Protein AF-B4VMC5-F1 (afdb_monomer)

Sequence (296 aa):
MNKNMKTSIISGLTLTLALGCSSSPLSANESFSQQANTLDTNRETIASEVSHTKQTSPPDFNDYPATESFSGAPAPVDLSSDPDARRFRTVLREGAQTGPNFAGKYTVVTWGCGTSCQSVAIVDAETGSVYMPGIVAEAGVKHKLGSRLLVVNPPENTPGNRPDWMETSYYVWDGTELREVSTSSSSSSRKEEVDDWTDTFFYAVHPDMKGRSIDPSQELYVREWNALRGVVKNWVGWIESNCGPASSDQDQASVNNVSVREKLADAVFYARHPELNGREIRSGETAIPPKVAESV

Solvent-accessible surface area (backbone atoms only — not comparable to full-atom values): 18522 Å² total; per-residue (Å²): 134,89,84,86,91,84,89,79,91,74,91,73,84,76,83,76,83,80,65,62,100,60,98,65,83,84,77,90,74,93,84,86,90,87,87,78,97,75,79,92,80,70,72,86,80,74,74,84,81,75,85,79,72,80,70,92,59,81,89,56,55,81,83,31,56,35,91,51,73,62,87,82,81,49,37,71,65,37,49,80,64,25,94,66,39,60,83,46,45,65,62,52,44,60,41,40,70,73,39,56,45,21,37,25,27,22,18,73,33,73,46,76,73,60,91,72,32,28,36,48,35,41,28,36,28,82,71,9,41,40,42,70,81,78,49,74,20,66,49,38,74,49,68,36,32,66,11,23,37,40,31,33,23,44,64,83,67,36,71,98,69,61,57,96,84,69,58,33,40,33,26,40,52,78,88,82,55,74,43,78,78,46,55,46,55,62,53,58,55,46,45,49,50,32,50,49,53,27,48,54,56,44,30,72,76,36,65,92,46,60,98,55,83,85,56,87,85,42,56,68,60,56,42,28,44,52,36,33,32,57,51,38,47,55,48,54,55,48,46,64,72,74,49,72,83,85,59,99,82,74,88,86,86,53,99,75,47,63,69,59,58,49,51,44,50,50,26,40,50,33,49,77,36,61,96,54,60,93,57,87,85,56,101,82,73,69,93,56,80,77,68,90,66,91,74,133

Organism: NCBI:txid118168

Secondary structure (DSSP, 8-state):
--------------------S------------------TTSSSSSSSS------SSPPPGGGSB-S----SSPPPPBTTSSTTGGGGHHHHHHHHTT---BTTTEEEEEEEEETTEEEEEEEETTT-BEE----EESS-EE--TTB-EEEES-GGGSTTT--TT---EEEEE-SS-EEEEEE-THHHHHHHHHHHHHHHHHHHH-GGGTT-PPPTT-HHHHHHHHHHHHHHHHHHHHHHHHS-S--TT-----TT-HHHHHHHHHHHHHHH-GGGTTSPPPTT---S-S-S----

Mean predicted aligned error: 18.38 Å

Radius of gyration: 28.06 Å; Cα contacts (8 Å, |Δi|>4): 351; chains: 1; bounding box: 63×38×111 Å

pLDDT: mean 70.91, std 25.0, range [23.5, 98.81]

Foldseek 3Di:
DDDDDDDDDDDDDPPPPPDWPDLDDDDDDDDDDDDDPDDPPPPPPPPPPDPPPVPLDPDDQVVFFQPDADDDFFDAADQPLDPCSVVVVVQLRVQLRVFAFASRFKTWTWDDPDPQKIFIWIAGRHHNHIDGQVDIANLAWDHGNGGQKIKGNPVVSQPPNDDLPDKIWIWGDPPHDTDTPDIVCVSVSVVVSLLVVLLVLLCVQVVVCVPHDDDPVNQLSVQLSVLLSVLSSVVSVVCSVPPDDDDPPDDDPDPPPPVSVVSSQVSNLCSVVVVCPPDDDDPPSPPGPPDVDDDD

Structure (mmCIF, N/CA/C/O backbone):
data_AF-B4VMC5-F1
#
_entry.id   AF-B4VMC5-F1
#
loop_
_atom_site.group_PDB
_atom_site.id
_atom_site.type_symbol
_atom_site.label_atom_id
_atom_site.label_alt_id
_atom_site.label_comp_id
_atom_site.label_asym_id
_atom_site.label_entity_id
_atom_site.label_seq_id
_atom_site.pdbx_PDB_ins_code
_atom_site.Cartn_x
_atom_site.Cartn_y
_atom_site.Cartn_z
_atom_site.occupancy
_atom_site.B_iso_or_equiv
_atom_site.auth_seq_id
_atom_site.auth_comp_id
_atom_site.auth_asym_id
_atom_site.auth_atom_id
_atom_site.pdbx_PDB_model_num
ATOM 1 N N . MET A 1 1 ? -8.580 -16.851 -84.265 1.00 33.84 1 MET A N 1
ATOM 2 C CA . MET A 1 1 ? -8.042 -18.138 -83.774 1.00 33.84 1 MET A CA 1
ATOM 3 C C . MET A 1 1 ? -8.056 -18.133 -82.249 1.00 33.84 1 MET A C 1
ATOM 5 O O . MET A 1 1 ? -7.475 -17.237 -81.660 1.00 33.84 1 MET A O 1
ATOM 9 N N . ASN A 1 2 ? -8.776 -19.094 -81.661 1.00 25.03 2 ASN A N 1
ATOM 10 C CA . ASN A 1 2 ? -8.786 -19.508 -80.241 1.00 25.03 2 ASN A CA 1
ATOM 11 C C . ASN A 1 2 ? -7.353 -19.837 -79.725 1.00 25.03 2 ASN A C 1
ATOM 13 O O . ASN A 1 2 ? -6.519 -20.195 -80.552 1.00 25.03 2 ASN A O 1
ATOM 17 N N . LYS A 1 3 ? -6.987 -19.803 -78.425 1.00 31.20 3 LYS A N 1
ATOM 18 C CA . LYS A 1 3 ? -7.607 -20.438 -77.233 1.00 31.20 3 LYS A CA 1
ATOM 19 C C . LYS A 1 3 ? -7.140 -19.816 -75.883 1.00 31.20 3 LYS A C 1
ATOM 21 O O . LYS A 1 3 ? -5.948 -19.615 -75.707 1.00 31.20 3 LYS A O 1
ATOM 26 N N . ASN A 1 4 ? -8.095 -19.693 -74.943 1.00 26.06 4 ASN A N 1
ATOM 27 C CA . ASN A 1 4 ? -8.107 -20.057 -73.496 1.00 26.06 4 ASN A CA 1
ATOM 28 C C . ASN A 1 4 ? -7.058 -19.459 -72.514 1.00 26.06 4 ASN A C 1
ATOM 30 O O . ASN A 1 4 ? -5.876 -19.726 -72.657 1.00 26.06 4 ASN A O 1
ATOM 34 N N . MET A 1 5 ? -7.408 -18.631 -71.510 1.00 25.34 5 MET A N 1
ATOM 35 C CA . MET A 1 5 ? -8.197 -18.862 -70.265 1.00 25.34 5 MET A CA 1
ATOM 36 C C . MET A 1 5 ? -7.376 -19.473 -69.103 1.00 25.34 5 MET A C 1
ATOM 38 O O . MET A 1 5 ? -7.039 -20.651 -69.177 1.00 25.34 5 MET A O 1
ATOM 42 N N . LYS A 1 6 ? -7.151 -18.713 -68.009 1.00 25.41 6 LYS A N 1
ATOM 43 C CA . LYS A 1 6 ? -7.583 -19.040 -66.623 1.00 25.41 6 LYS A CA 1
ATOM 44 C C . LYS A 1 6 ? -7.112 -18.020 -65.563 1.00 25.41 6 LYS A C 1
ATOM 46 O O . LYS A 1 6 ? -5.938 -17.702 -65.443 1.00 25.41 6 LYS A O 1
ATOM 51 N N . THR A 1 7 ? -8.102 -17.587 -64.791 1.00 29.50 7 THR A N 1
ATOM 52 C CA . THR A 1 7 ? -8.138 -17.074 -63.416 1.00 29.50 7 THR A CA 1
ATOM 53 C C . THR A 1 7 ? -7.049 -17.615 -62.481 1.00 29.50 7 THR A C 1
ATOM 55 O O . THR A 1 7 ? -6.830 -18.822 -62.455 1.00 29.50 7 THR A O 1
ATOM 58 N N . SER A 1 8 ? -6.490 -16.747 -61.630 1.00 24.38 8 SER A N 1
ATOM 59 C CA . SER A 1 8 ? -6.362 -17.018 -60.190 1.00 24.38 8 SER A CA 1
ATOM 60 C C . SER A 1 8 ? -6.066 -15.729 -59.425 1.00 24.38 8 SER A C 1
ATOM 62 O O . SER A 1 8 ? -4.988 -15.153 -59.526 1.00 24.38 8 SER A O 1
ATOM 64 N N . ILE A 1 9 ? -7.061 -15.297 -58.654 1.00 33.66 9 ILE A N 1
ATOM 65 C CA . ILE A 1 9 ? -6.885 -14.441 -57.487 1.00 33.66 9 ILE A CA 1
ATOM 66 C C . ILE A 1 9 ? -6.086 -15.273 -56.482 1.00 33.66 9 ILE A C 1
ATOM 68 O O . ILE A 1 9 ? -6.546 -16.341 -56.083 1.00 33.66 9 ILE A O 1
ATOM 72 N N . ILE A 1 10 ? -4.916 -14.797 -56.067 1.00 27.11 10 ILE A N 1
ATOM 73 C CA . ILE A 1 10 ? -4.348 -15.190 -54.779 1.00 27.11 10 ILE A CA 1
ATOM 74 C C . ILE A 1 10 ? -4.203 -13.905 -53.984 1.00 27.11 10 ILE A C 1
ATOM 76 O O . ILE A 1 10 ? -3.354 -13.061 -54.259 1.00 27.11 10 ILE A O 1
ATOM 80 N N . SER A 1 11 ? -5.137 -13.774 -53.048 1.00 39.66 11 SER A N 1
ATOM 81 C CA . SER A 1 11 ? -5.122 -12.841 -51.936 1.00 39.66 11 SER A CA 1
ATOM 82 C C . SER A 1 11 ? -3.757 -12.912 -51.249 1.00 39.66 11 SER A C 1
ATOM 84 O O . SER A 1 11 ? -3.375 -13.965 -50.741 1.00 39.66 11 SER A O 1
ATOM 86 N N . GLY A 1 12 ? -3.000 -11.819 -51.292 1.00 26.97 12 GLY A N 1
ATOM 87 C CA . GLY A 1 12 ? -1.741 -11.660 -50.576 1.00 26.97 12 GLY A CA 1
ATOM 88 C C . GLY A 1 12 ? -1.929 -10.557 -49.553 1.00 26.97 12 GLY A C 1
ATOM 89 O O . GLY A 1 12 ? -1.970 -9.390 -49.921 1.00 26.97 12 GLY A O 1
ATOM 90 N N . LEU A 1 13 ? -2.123 -10.967 -48.302 1.00 26.02 13 LEU A N 1
ATOM 91 C CA . LEU A 1 13 ? -2.390 -10.161 -47.115 1.00 26.02 13 LEU A CA 1
ATOM 92 C C . LEU A 1 13 ? -1.567 -8.853 -47.091 1.00 26.02 13 LEU A C 1
ATOM 94 O O . LEU A 1 13 ? -0.391 -8.851 -46.732 1.00 26.02 13 LEU A O 1
ATOM 98 N N . THR A 1 14 ? -2.184 -7.721 -47.428 1.00 23.83 14 THR A N 1
ATOM 99 C CA . THR A 1 14 ? -1.710 -6.424 -46.940 1.00 23.83 14 THR A CA 1
ATOM 100 C C . THR A 1 14 ? -1.972 -6.417 -45.442 1.00 23.83 14 THR A C 1
ATOM 102 O O . THR A 1 14 ? -3.128 -6.367 -45.019 1.00 23.83 14 THR A O 1
ATOM 105 N N . LEU A 1 15 ? -0.920 -6.530 -44.630 1.00 25.55 15 LEU A N 1
ATOM 106 C CA . LEU A 1 15 ? -1.043 -6.384 -43.185 1.00 25.55 15 LEU A CA 1
ATOM 107 C C . LEU A 1 15 ? -1.219 -4.896 -42.863 1.00 25.55 15 LEU A C 1
ATOM 109 O O . LEU A 1 15 ? -0.288 -4.197 -42.469 1.00 25.55 15 LEU A O 1
ATOM 113 N N . THR A 1 16 ? -2.432 -4.401 -43.083 1.00 25.42 16 THR A N 1
ATOM 114 C CA . THR A 1 16 ? -2.864 -3.082 -42.640 1.00 25.42 16 THR A CA 1
ATOM 115 C C . THR A 1 16 ? -3.067 -3.166 -41.129 1.00 25.42 16 THR A C 1
ATOM 117 O O . THR A 1 16 ? -4.142 -3.526 -40.656 1.00 25.42 16 THR A O 1
ATO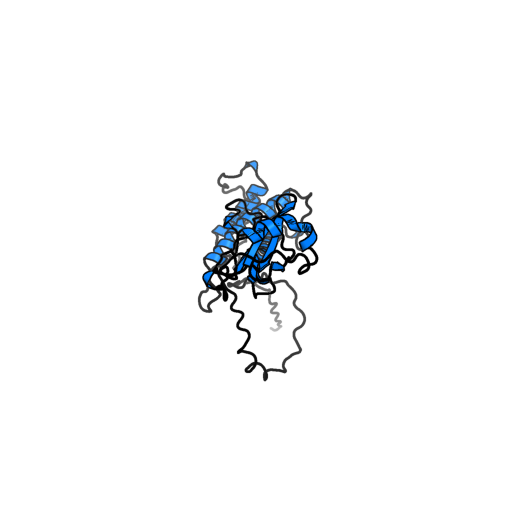M 120 N N . LEU A 1 17 ? -2.018 -2.889 -40.353 1.00 29.12 17 LEU A N 1
ATOM 121 C CA . LEU A 1 17 ? -2.120 -2.742 -38.900 1.00 29.12 17 LEU A CA 1
ATOM 122 C C . LEU A 1 17 ? -2.835 -1.419 -38.585 1.00 29.12 17 LEU A C 1
ATOM 124 O O . LEU A 1 17 ? -2.217 -0.395 -38.301 1.00 29.12 17 LEU A O 1
ATOM 128 N N . ALA A 1 18 ? -4.164 -1.438 -38.668 1.00 29.12 18 ALA A N 1
ATOM 129 C CA . ALA A 1 18 ? -5.012 -0.443 -38.033 1.00 29.12 18 ALA A CA 1
ATOM 130 C C . ALA A 1 18 ? -5.200 -0.856 -36.568 1.00 29.12 18 ALA A C 1
ATOM 132 O O . ALA A 1 18 ? -6.169 -1.523 -36.218 1.00 29.12 18 ALA A O 1
ATOM 133 N N . LEU A 1 19 ? -4.240 -0.500 -35.715 1.00 34.81 19 LEU A N 1
ATOM 134 C CA . LEU A 1 19 ? -4.451 -0.534 -34.270 1.00 34.81 19 LEU A CA 1
ATOM 135 C C . LEU A 1 19 ? -5.019 0.822 -33.858 1.00 34.81 19 LEU A C 1
ATOM 137 O O . LEU A 1 19 ? -4.298 1.819 -33.784 1.00 34.81 19 LEU A O 1
ATOM 141 N N . GLY A 1 20 ? -6.337 0.851 -33.656 1.00 35.16 20 GLY A N 1
ATOM 142 C CA . GLY A 1 20 ? -6.970 1.835 -32.781 1.00 35.16 20 GLY A CA 1
ATOM 143 C C . GLY A 1 20 ? -6.593 1.558 -31.323 1.00 35.16 20 GLY A C 1
ATOM 144 O O . GLY A 1 20 ? -5.878 0.597 -31.044 1.00 35.16 20 GLY A O 1
ATOM 145 N N . CYS A 1 21 ? -7.061 2.397 -30.397 1.00 31.80 21 CYS A N 1
ATOM 146 C CA . CYS A 1 21 ? -6.791 2.317 -28.955 1.00 31.80 21 CYS A CA 1
ATOM 147 C C . CYS A 1 21 ? -7.389 1.056 -28.288 1.00 31.80 21 CYS A C 1
ATOM 149 O O . CYS A 1 21 ? -8.248 1.143 -27.415 1.00 31.80 21 CYS A O 1
ATOM 151 N N . SER A 1 22 ? -6.933 -0.124 -28.692 1.00 34.19 22 SER A N 1
ATOM 152 C CA . SER A 1 22 ? -7.112 -1.396 -28.008 1.00 34.19 22 SER A CA 1
ATOM 153 C C . SER A 1 22 ? -5.727 -1.890 -27.607 1.00 34.19 22 SER A C 1
ATOM 155 O O . SER A 1 22 ? -4.907 -2.231 -28.462 1.00 34.19 22 SER A O 1
ATOM 157 N N . SER A 1 23 ? -5.458 -1.886 -26.305 1.00 43.50 23 SER A N 1
ATOM 158 C CA . SER A 1 23 ? -4.206 -2.320 -25.691 1.00 43.50 23 SER A CA 1
ATOM 159 C C . SER A 1 23 ? -4.105 -3.846 -25.668 1.00 43.50 23 SER A C 1
ATOM 161 O O . SER A 1 23 ? -4.224 -4.498 -24.635 1.00 43.50 23 SER A O 1
ATOM 163 N N . SER A 1 24 ? -3.933 -4.450 -26.840 1.00 35.94 24 SER A N 1
ATOM 164 C CA . SER A 1 24 ? -3.459 -5.828 -26.942 1.00 35.94 24 SER A CA 1
ATOM 165 C C . SER A 1 24 ? -2.713 -6.016 -28.263 1.00 35.94 24 SER A C 1
ATOM 167 O O . SER A 1 24 ? -3.317 -5.884 -29.331 1.00 35.94 24 SER A O 1
ATOM 169 N N . PRO A 1 25 ? -1.417 -6.339 -28.227 1.00 34.53 25 PRO A N 1
ATOM 170 C CA . PRO A 1 25 ? -0.747 -6.923 -29.373 1.00 34.53 25 PRO A CA 1
ATOM 171 C C . PRO A 1 25 ? -1.395 -8.285 -29.646 1.00 34.53 25 PRO A C 1
ATOM 173 O O . PRO A 1 25 ? -1.595 -9.103 -28.749 1.00 34.53 25 PRO A O 1
ATOM 176 N N . LEU A 1 26 ? -1.824 -8.489 -30.891 1.00 29.94 26 LEU A N 1
ATOM 177 C CA . LEU A 1 26 ? -2.466 -9.719 -31.344 1.00 29.94 26 LEU A CA 1
ATOM 178 C C . LEU A 1 26 ? -1.518 -10.908 -31.133 1.00 29.94 26 LEU A C 1
ATOM 180 O O . LEU A 1 26 ? -0.652 -11.184 -31.963 1.00 29.94 26 LEU A O 1
ATOM 184 N N . SER A 1 27 ? -1.721 -11.638 -30.037 1.00 29.14 27 SER A N 1
ATOM 185 C CA . SER A 1 27 ? -1.253 -13.012 -29.894 1.00 29.14 27 SER A CA 1
ATOM 186 C C . SER A 1 27 ? -1.927 -13.852 -30.977 1.00 29.14 27 SER A C 1
ATOM 188 O O . SER A 1 27 ? -3.151 -13.998 -31.023 1.00 29.14 27 SER A O 1
ATOM 190 N N . ALA A 1 28 ? -1.118 -14.354 -31.904 1.00 33.59 28 ALA A N 1
ATOM 191 C CA . ALA A 1 28 ? -1.561 -15.260 -32.944 1.00 33.59 28 ALA A CA 1
ATOM 192 C C . ALA A 1 28 ? -1.984 -16.592 -32.312 1.00 33.59 28 ALA A C 1
ATOM 194 O O . ALA A 1 28 ? -1.135 -17.403 -31.962 1.00 33.59 28 ALA A O 1
ATOM 195 N N . ASN A 1 29 ? -3.292 -16.821 -32.209 1.00 28.22 29 ASN A N 1
ATOM 196 C CA . ASN A 1 29 ? -3.887 -18.150 -32.104 1.00 28.22 29 ASN A CA 1
ATOM 197 C C . ASN A 1 29 ? -5.262 -18.139 -32.789 1.00 28.22 29 ASN A C 1
ATOM 199 O O . ASN A 1 29 ? -6.305 -18.003 -32.154 1.00 28.22 29 ASN A O 1
ATOM 203 N N . GLU A 1 30 ? -5.269 -18.298 -34.114 1.00 28.34 30 GLU A N 1
ATOM 204 C CA . GLU A 1 30 ? -6.457 -18.766 -34.827 1.00 28.34 30 GLU A CA 1
ATOM 205 C C . GLU A 1 30 ? -6.531 -20.294 -34.721 1.00 28.34 30 GLU A C 1
ATOM 207 O O . GLU A 1 30 ? -5.725 -21.007 -35.316 1.00 28.34 30 GLU A O 1
ATOM 212 N N . SER A 1 31 ? -7.494 -20.808 -33.952 1.00 28.45 31 SER A N 1
ATOM 213 C CA . SER A 1 31 ? -8.323 -21.974 -34.315 1.00 28.45 31 SER A CA 1
ATOM 214 C C . SER A 1 31 ? -9.166 -22.441 -33.125 1.00 28.45 31 SER A C 1
ATOM 216 O O . SER A 1 31 ? -8.730 -23.271 -32.343 1.00 28.45 31 SER A O 1
ATOM 218 N N . PHE A 1 32 ? -10.390 -21.920 -32.996 1.00 23.50 32 PHE A N 1
ATOM 219 C CA . PHE A 1 32 ? -11.614 -22.701 -32.733 1.00 23.50 32 PHE A CA 1
ATOM 220 C C . PHE A 1 32 ? -12.787 -21.734 -32.521 1.00 23.50 32 PHE A C 1
ATOM 222 O O . PHE A 1 32 ? -13.149 -21.365 -31.408 1.00 23.50 32 PHE A O 1
ATOM 229 N N . SER A 1 33 ? -13.415 -21.312 -33.615 1.00 29.05 33 SER A N 1
ATOM 230 C CA . SER A 1 33 ? -14.779 -20.791 -33.571 1.00 29.05 33 SER A CA 1
ATOM 231 C C . SER A 1 33 ? -15.677 -21.808 -34.245 1.00 29.05 33 SER A C 1
ATOM 233 O O . SER A 1 33 ? -15.579 -21.994 -35.456 1.00 29.05 33 SER A O 1
ATOM 235 N N . GLN A 1 34 ? -16.510 -22.473 -33.443 1.00 30.52 34 GLN A N 1
ATOM 236 C CA . GLN A 1 34 ? -17.878 -22.891 -33.767 1.00 30.52 34 GLN A CA 1
ATOM 237 C C . GLN A 1 34 ? -18.399 -23.807 -32.655 1.00 30.52 34 GLN A C 1
ATOM 239 O O . GLN A 1 34 ? -18.247 -25.019 -32.743 1.00 30.52 34 GLN A O 1
ATOM 244 N N . GLN A 1 35 ? -18.996 -23.217 -31.615 1.00 30.42 35 GLN A N 1
ATOM 245 C CA . GLN A 1 35 ? -20.125 -23.768 -30.843 1.00 30.42 35 GLN A CA 1
ATOM 246 C C . GLN A 1 35 ? -20.390 -22.878 -29.623 1.00 30.42 35 GLN A C 1
ATOM 248 O O . GLN A 1 35 ? -19.748 -23.047 -28.597 1.00 30.42 35 GLN A O 1
ATOM 253 N N . ALA A 1 36 ? -21.320 -21.926 -29.755 1.00 28.47 36 ALA A N 1
ATOM 254 C CA . ALA A 1 36 ? -22.213 -21.472 -28.674 1.00 28.47 36 ALA A CA 1
ATOM 255 C C . ALA A 1 36 ? -23.180 -20.379 -29.180 1.00 28.47 36 ALA A C 1
ATOM 257 O O . ALA A 1 36 ? -23.335 -19.332 -28.564 1.00 28.47 36 ALA A O 1
ATOM 258 N N . ASN A 1 37 ? -23.867 -20.622 -30.303 1.00 37.94 37 ASN A N 1
ATOM 259 C CA . ASN A 1 37 ? -25.130 -19.934 -30.586 1.00 37.94 37 ASN A CA 1
ATOM 260 C C . ASN A 1 37 ? -26.246 -20.702 -29.873 1.00 37.94 37 ASN A C 1
ATOM 262 O O . ASN A 1 37 ? -26.940 -21.482 -30.507 1.00 37.94 37 ASN A O 1
ATOM 266 N N . THR A 1 38 ? -26.364 -20.522 -28.559 1.00 34.72 38 THR A N 1
ATOM 267 C CA . THR A 1 38 ? -27.567 -20.808 -27.757 1.00 34.72 38 THR A CA 1
ATOM 268 C C . THR A 1 38 ? -27.293 -20.326 -26.337 1.00 34.72 38 THR A C 1
ATOM 270 O O . THR A 1 38 ? -26.584 -21.020 -25.617 1.00 34.72 38 THR A O 1
ATOM 273 N N . LEU A 1 39 ? -27.809 -19.147 -25.971 1.00 32.47 39 LEU A N 1
ATOM 274 C CA . LEU A 1 39 ? -28.241 -18.707 -24.623 1.00 32.47 39 LEU A CA 1
ATOM 275 C C . LEU A 1 39 ? -28.359 -17.168 -24.606 1.00 32.47 39 LEU A C 1
ATOM 277 O O . LEU A 1 39 ? -27.801 -16.482 -23.755 1.00 32.47 39 LEU A O 1
ATOM 281 N N . ASP A 1 40 ? -29.102 -16.620 -25.568 1.00 40.97 40 ASP A N 1
ATOM 282 C CA . ASP A 1 40 ? -29.389 -15.184 -25.700 1.00 40.97 40 ASP A CA 1
ATOM 283 C C . ASP A 1 40 ? -30.737 -14.819 -25.049 1.00 40.97 40 ASP A C 1
ATOM 285 O O . ASP A 1 40 ? -31.594 -14.168 -25.634 1.00 40.97 40 ASP A O 1
ATOM 289 N N . THR A 1 41 ? -31.017 -15.347 -23.852 1.00 38.62 41 THR A N 1
ATOM 290 C CA . THR A 1 41 ? -32.310 -15.079 -23.177 1.00 38.62 41 THR A CA 1
ATOM 291 C C . THR A 1 41 ? -32.192 -14.848 -21.671 1.00 38.62 41 THR A C 1
ATOM 293 O O . THR A 1 41 ? -33.175 -14.514 -21.028 1.00 38.62 41 THR A O 1
ATOM 296 N N . ASN A 1 42 ? -30.982 -14.908 -21.101 1.00 46.47 42 ASN A N 1
ATOM 297 C CA . ASN A 1 42 ? -30.760 -14.643 -19.670 1.00 46.47 42 ASN A CA 1
ATOM 298 C C . ASN A 1 42 ? -29.832 -13.439 -19.409 1.00 46.47 42 ASN A C 1
ATOM 300 O O . ASN A 1 42 ? -29.332 -13.271 -18.2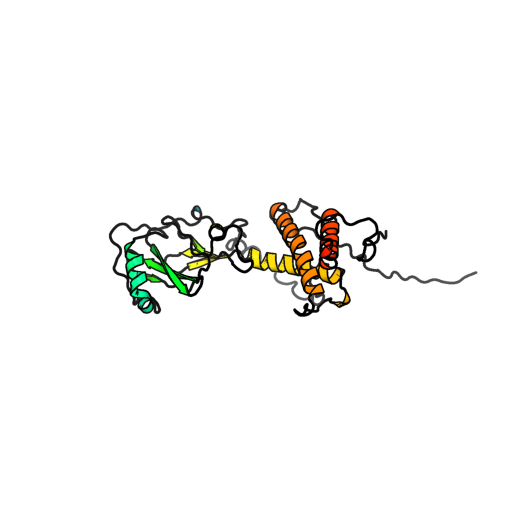99 1.00 46.47 42 ASN A O 1
ATOM 304 N N . ARG A 1 43 ? -29.581 -12.596 -20.421 1.00 39.59 43 ARG A N 1
ATOM 305 C CA . ARG A 1 43 ? -28.606 -11.491 -20.349 1.00 39.59 43 ARG A CA 1
ATOM 306 C C . ARG A 1 43 ? -29.195 -10.148 -19.892 1.00 39.59 43 ARG A C 1
ATOM 308 O O . ARG A 1 43 ? -28.434 -9.258 -19.536 1.00 39.59 43 ARG A O 1
ATOM 315 N N . GLU A 1 44 ? -30.521 -10.016 -19.826 1.00 41.16 44 GLU A N 1
ATOM 316 C CA . GLU A 1 44 ? -31.194 -8.766 -19.424 1.00 41.16 44 GLU A CA 1
ATOM 317 C C . GLU A 1 44 ? -31.578 -8.698 -17.932 1.00 41.16 44 GLU A C 1
ATOM 319 O O . GLU A 1 44 ? -32.049 -7.664 -17.472 1.00 41.16 44 GLU A O 1
ATOM 324 N N . THR A 1 45 ? -31.343 -9.750 -17.135 1.00 36.84 45 THR A N 1
ATOM 325 C CA . THR A 1 45 ? -31.740 -9.774 -15.704 1.00 36.84 45 THR A CA 1
ATOM 326 C C . THR A 1 45 ? -30.562 -9.889 -14.721 1.00 36.84 45 THR A C 1
ATOM 328 O O . THR A 1 45 ? -30.761 -9.771 -13.520 1.00 36.84 45 THR A O 1
ATOM 331 N N . ILE A 1 46 ? -29.316 -10.026 -15.197 1.00 41.16 46 ILE A N 1
ATOM 332 C CA . ILE A 1 46 ? -28.094 -10.022 -14.351 1.00 41.16 46 ILE A CA 1
ATOM 333 C C . ILE A 1 46 ? -27.158 -8.859 -14.747 1.00 41.16 46 ILE A C 1
ATOM 335 O O . ILE A 1 46 ? -25.940 -8.933 -14.634 1.00 41.16 46 ILE A O 1
ATOM 339 N N . ALA A 1 47 ? -27.724 -7.761 -15.254 1.00 36.12 47 ALA A N 1
ATOM 340 C CA . ALA A 1 47 ? -26.981 -6.551 -15.622 1.00 36.12 47 ALA A CA 1
ATOM 341 C C . ALA A 1 47 ? -27.110 -5.413 -14.586 1.00 36.12 47 ALA A C 1
ATOM 343 O O . ALA A 1 47 ? -26.604 -4.320 -14.824 1.00 36.12 47 ALA A O 1
ATOM 344 N N . SER A 1 48 ? -27.765 -5.644 -13.439 1.00 35.97 48 SER A N 1
ATOM 345 C CA . SER A 1 48 ? -28.059 -4.590 -12.455 1.00 35.97 48 SER A CA 1
ATOM 346 C C . SER A 1 48 ? -27.314 -4.675 -11.117 1.00 35.97 48 SER A C 1
ATOM 348 O O . SER A 1 48 ? -27.570 -3.825 -10.275 1.00 35.97 48 SER A O 1
ATOM 350 N N . GLU A 1 49 ? -26.390 -5.620 -10.889 1.00 38.44 49 GLU A N 1
ATOM 351 C CA . GLU A 1 49 ? -25.742 -5.738 -9.560 1.00 38.44 49 GLU A CA 1
ATOM 352 C C . GLU A 1 49 ? -24.218 -5.889 -9.517 1.00 38.44 49 GLU A C 1
ATOM 354 O O . GLU A 1 49 ? -23.652 -5.985 -8.434 1.00 38.44 49 GLU A O 1
ATOM 359 N N . VAL A 1 50 ? -23.501 -5.804 -10.640 1.00 33.12 50 VAL A N 1
ATOM 360 C CA . VAL A 1 50 ? -22.029 -5.748 -10.592 1.00 33.12 50 VAL A CA 1
ATOM 361 C C . VAL A 1 50 ? -21.504 -4.696 -11.562 1.00 33.12 50 VAL A C 1
ATOM 363 O O . VAL A 1 50 ? -20.899 -4.985 -12.590 1.00 33.12 50 VAL A O 1
ATOM 366 N N . SER A 1 51 ? -21.732 -3.433 -11.209 1.00 29.31 51 SER A N 1
ATOM 367 C CA . SER A 1 51 ? -20.993 -2.309 -11.778 1.00 29.31 51 SER A CA 1
ATOM 368 C C . SER A 1 51 ? -19.585 -2.284 -11.176 1.00 29.31 51 SER A C 1
ATOM 370 O O . SER A 1 51 ? -19.307 -1.518 -10.257 1.00 29.31 51 SER A O 1
ATOM 372 N N . HIS A 1 52 ? -18.676 -3.120 -11.687 1.00 31.30 52 HIS A N 1
ATOM 373 C CA . HIS A 1 52 ? -17.242 -2.854 -11.547 1.00 31.30 52 HIS A CA 1
ATOM 374 C C . HIS A 1 52 ? -16.885 -1.707 -12.496 1.00 31.30 52 HIS A C 1
ATOM 376 O O . HIS A 1 52 ? -16.393 -1.911 -13.606 1.00 31.30 52 HIS A O 1
ATOM 382 N N . THR A 1 53 ? -17.154 -0.473 -12.072 1.00 30.78 53 THR A N 1
ATOM 383 C CA . THR A 1 53 ? -16.504 0.692 -12.671 1.00 30.78 53 THR A CA 1
ATOM 384 C C . THR A 1 53 ? -15.017 0.566 -12.382 1.00 30.78 53 THR A C 1
ATOM 386 O O . THR A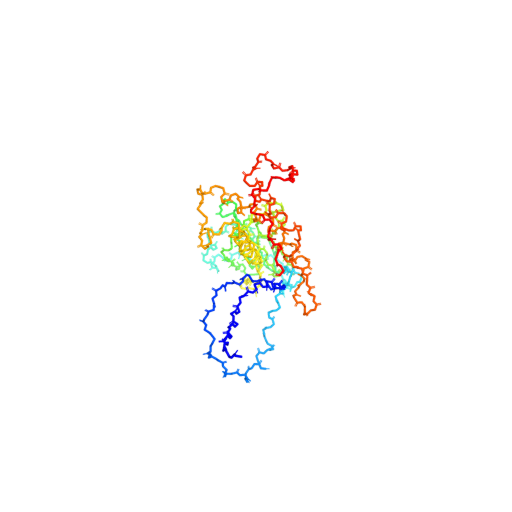 1 53 ? -14.588 0.746 -11.243 1.00 30.78 53 THR A O 1
ATOM 389 N N . LYS A 1 54 ? -14.234 0.230 -13.408 1.00 39.16 54 LYS A N 1
ATOM 390 C CA . LYS A 1 54 ? -12.773 0.320 -13.395 1.00 39.16 54 LYS A CA 1
ATOM 391 C C . LYS A 1 54 ? -12.410 1.770 -13.035 1.00 39.16 54 LYS A C 1
ATOM 393 O O . LYS A 1 54 ? -12.501 2.646 -13.889 1.00 39.16 54 LYS A O 1
ATOM 398 N N . GLN A 1 55 ? -12.108 2.043 -11.762 1.00 38.97 55 GLN A N 1
ATOM 399 C CA . GLN A 1 55 ? -11.729 3.380 -11.299 1.00 38.97 55 GLN A CA 1
ATOM 400 C C . GLN A 1 55 ? -10.422 3.784 -11.991 1.00 38.97 55 GLN A C 1
ATOM 402 O O . GLN A 1 55 ? -9.385 3.153 -11.809 1.00 38.97 55 GLN A O 1
ATOM 407 N N . THR A 1 56 ? -10.485 4.837 -12.805 1.00 56.88 56 THR A N 1
ATOM 408 C CA . THR A 1 56 ? -9.354 5.371 -13.586 1.00 56.88 56 THR A CA 1
ATOM 409 C C . THR A 1 56 ? -8.359 6.164 -12.727 1.00 56.88 56 THR A C 1
ATOM 411 O O . THR A 1 56 ? -7.306 6.571 -13.206 1.00 56.88 56 THR A O 1
ATOM 414 N N . SER A 1 57 ? -8.666 6.407 -11.453 1.00 69.81 57 SER A N 1
ATOM 415 C CA . SER A 1 57 ? -7.800 7.125 -10.514 1.00 69.81 57 SER A CA 1
ATOM 416 C C . SER A 1 57 ? -7.615 6.309 -9.235 1.00 69.81 57 SER A C 1
ATOM 418 O O . SER A 1 57 ? -8.533 5.572 -8.865 1.00 69.81 57 SER A O 1
ATOM 420 N N . PRO A 1 58 ? -6.452 6.414 -8.563 1.00 83.31 58 PRO A N 1
ATOM 421 C CA . PRO A 1 58 ? -6.240 5.732 -7.296 1.00 83.31 58 PRO A CA 1
ATOM 422 C C . PRO A 1 58 ? -7.338 6.064 -6.272 1.00 83.31 58 PRO A C 1
ATOM 424 O O . PRO A 1 58 ? -7.750 7.225 -6.217 1.00 83.31 58 PRO A O 1
ATOM 427 N N . PRO A 1 59 ? -7.782 5.090 -5.455 1.00 90.81 59 PRO A N 1
ATOM 428 C CA . PRO A 1 59 ? -8.734 5.322 -4.369 1.00 90.81 59 PRO A CA 1
ATOM 429 C C . PRO A 1 59 ? -8.337 6.505 -3.469 1.00 90.81 59 PRO A C 1
ATOM 431 O O . PRO A 1 59 ? -7.198 6.554 -2.992 1.00 90.81 59 PRO A O 1
ATOM 434 N N . ASP A 1 60 ? -9.266 7.433 -3.202 1.00 92.25 60 ASP A N 1
ATOM 435 C CA . ASP A 1 60 ? -9.041 8.547 -2.274 1.00 92.25 60 ASP A CA 1
ATOM 436 C C . ASP A 1 60 ? -9.585 8.231 -0.872 1.00 92.25 60 ASP A C 1
ATOM 438 O O . ASP A 1 60 ? -10.552 7.493 -0.691 1.00 92.25 60 ASP A O 1
ATOM 442 N N . PHE A 1 61 ? -8.983 8.822 0.162 1.00 95.69 61 PHE A N 1
ATOM 443 C CA . PHE A 1 61 ? -9.418 8.610 1.546 1.00 95.69 61 PHE A CA 1
ATOM 444 C C . PHE A 1 61 ? -10.865 9.056 1.807 1.00 95.69 61 PHE A C 1
ATOM 446 O O . PHE A 1 61 ? -11.518 8.475 2.678 1.00 95.69 61 PHE A O 1
ATOM 453 N N . ASN A 1 62 ? -11.356 10.077 1.095 1.00 94.31 62 ASN A N 1
ATOM 454 C CA . ASN A 1 62 ? -12.714 10.596 1.271 1.00 94.31 62 ASN A CA 1
ATOM 455 C C . ASN A 1 62 ? -13.791 9.648 0.724 1.00 94.31 62 ASN A C 1
ATOM 457 O O . ASN A 1 62 ? -14.932 9.721 1.172 1.00 94.31 62 ASN A O 1
ATOM 461 N N . ASP A 1 63 ? -13.426 8.732 -0.176 1.00 94.25 63 ASP A N 1
ATOM 462 C CA . ASP A 1 63 ? -14.344 7.724 -0.721 1.00 94.25 63 ASP A CA 1
ATOM 463 C C . ASP A 1 63 ? -14.673 6.633 0.315 1.00 94.25 63 ASP A C 1
ATOM 465 O O . ASP A 1 63 ? -15.684 5.938 0.216 1.00 94.25 63 ASP A O 1
ATOM 469 N N . TYR A 1 64 ? -13.833 6.497 1.347 1.00 97.19 64 TYR A N 1
ATOM 470 C CA . TYR A 1 64 ? -13.937 5.458 2.371 1.00 97.19 64 TYR A CA 1
ATOM 471 C C . TYR A 1 64 ? -13.967 6.065 3.776 1.00 97.19 64 TYR A C 1
ATOM 473 O O . TYR A 1 64 ? -13.032 5.845 4.548 1.00 97.19 64 TYR A O 1
ATOM 481 N N . PRO A 1 65 ? -15.010 6.824 4.152 1.00 97.94 65 PRO A N 1
ATOM 482 C CA . PRO A 1 65 ? -15.088 7.418 5.480 1.00 97.94 65 PRO A CA 1
ATOM 483 C C . PRO A 1 65 ? -15.142 6.341 6.572 1.00 97.94 65 PRO A C 1
ATOM 485 O O . PRO A 1 65 ? -15.693 5.248 6.379 1.00 97.94 65 PRO A O 1
ATOM 488 N N . ALA A 1 66 ? -14.567 6.662 7.731 1.00 97.44 66 ALA A N 1
ATOM 489 C CA . ALA A 1 66 ? -14.777 5.900 8.954 1.00 97.44 66 ALA A CA 1
ATOM 490 C C . ALA A 1 66 ? -16.271 5.886 9.306 1.00 97.44 66 ALA A C 1
ATOM 492 O O . ALA A 1 66 ? -16.947 6.912 9.237 1.00 97.44 66 ALA A O 1
ATOM 493 N N . THR A 1 67 ? -16.782 4.713 9.666 1.00 93.81 67 THR A N 1
ATOM 494 C CA . THR A 1 67 ? -18.191 4.510 10.040 1.00 93.81 67 THR A CA 1
ATOM 495 C C . THR A 1 67 ? -18.412 4.596 11.543 1.00 93.81 67 THR A C 1
ATOM 497 O O . THR A 1 67 ? -19.540 4.762 11.996 1.00 93.81 67 THR A O 1
ATOM 500 N N . GLU A 1 68 ? -17.335 4.496 12.313 1.00 93.44 68 GLU A N 1
ATOM 501 C CA . GLU A 1 68 ? -17.337 4.503 13.767 1.00 93.44 68 GLU A CA 1
ATOM 502 C C . GLU A 1 68 ? -16.288 5.488 14.274 1.00 93.44 68 GLU A C 1
ATOM 504 O O . GLU A 1 68 ? -15.412 5.928 13.530 1.00 93.44 68 GLU A O 1
ATOM 509 N N . SER A 1 69 ? -16.374 5.840 15.550 1.00 95.00 69 SER A N 1
ATOM 510 C CA . SER A 1 69 ? -15.396 6.692 16.218 1.00 95.00 69 SER A CA 1
ATOM 511 C C . SER A 1 69 ? -15.246 6.251 17.661 1.00 95.00 69 SER A C 1
ATOM 513 O O . SER A 1 69 ? -16.253 6.005 18.325 1.00 95.00 69 SER A O 1
ATOM 515 N N . PHE A 1 70 ? -14.016 6.215 18.162 1.00 96.06 70 PHE A N 1
ATOM 516 C CA . PHE A 1 70 ? -13.742 5.917 19.562 1.00 96.06 70 PHE A CA 1
ATOM 517 C C . PHE A 1 70 ? -13.201 7.142 20.289 1.00 96.06 70 PHE A C 1
ATOM 519 O O . PHE A 1 70 ? -12.383 7.895 19.762 1.00 96.06 70 PHE A O 1
ATOM 526 N N . SER A 1 71 ? -13.647 7.319 21.531 1.00 91.75 71 SER A N 1
ATOM 527 C CA . SER A 1 71 ? -13.092 8.304 22.454 1.00 91.75 71 SER A CA 1
ATOM 528 C C . SER A 1 71 ? -12.876 7.664 23.819 1.00 91.75 71 SER A C 1
ATOM 530 O O . SER A 1 71 ? -13.698 6.873 24.275 1.00 91.75 71 SER A O 1
ATOM 532 N N . GLY A 1 72 ? -11.766 8.012 24.467 1.00 93.38 72 GLY A N 1
ATOM 533 C CA . GLY A 1 72 ? -11.372 7.445 25.754 1.00 93.38 72 GLY A CA 1
ATOM 534 C C . GLY A 1 72 ? -9.998 6.783 25.712 1.00 93.38 72 GLY A C 1
ATOM 535 O O . GLY A 1 72 ? -9.230 6.959 24.766 1.00 93.38 72 GLY A O 1
ATOM 536 N N . ALA A 1 73 ? -9.679 6.056 26.781 1.00 96.62 73 ALA A N 1
ATOM 537 C CA . ALA A 1 73 ? -8.432 5.311 26.893 1.00 96.62 73 ALA A CA 1
ATOM 538 C C . ALA A 1 73 ? -8.546 3.977 26.132 1.00 96.62 73 ALA A C 1
ATOM 540 O O . ALA A 1 73 ? -9.499 3.244 26.401 1.00 96.62 73 ALA A O 1
ATOM 541 N N . PRO A 1 74 ? -7.602 3.641 25.230 1.00 98.00 74 PRO A N 1
ATOM 542 C CA . PRO A 1 74 ? -7.608 2.356 24.540 1.00 98.00 74 PRO A CA 1
ATOM 543 C C . PRO A 1 74 ? -7.584 1.169 25.510 1.00 98.00 74 PRO A C 1
ATOM 545 O O . PRO A 1 74 ? -6.882 1.198 26.527 1.00 98.00 74 PRO A O 1
ATOM 548 N N . ALA A 1 75 ? -8.321 0.112 25.178 1.00 98.38 75 ALA A N 1
ATOM 549 C CA . ALA A 1 75 ? -8.299 -1.140 25.917 1.00 98.38 75 ALA A CA 1
ATOM 550 C C . ALA A 1 75 ? -6.905 -1.800 25.873 1.00 98.38 75 ALA A C 1
ATOM 552 O O . ALA A 1 75 ? -6.147 -1.625 24.912 1.00 98.38 75 ALA A O 1
ATOM 553 N N . PRO A 1 76 ? -6.533 -2.588 26.901 1.00 98.31 76 PRO A N 1
ATOM 554 C CA . PRO A 1 76 ? -5.321 -3.394 26.852 1.00 98.31 76 PRO A CA 1
ATOM 555 C C . PRO A 1 76 ? -5.338 -4.351 25.655 1.00 98.31 76 PRO A C 1
ATOM 557 O O . PRO A 1 76 ? -6.331 -5.027 25.421 1.00 98.31 76 PRO A O 1
ATOM 560 N N . VAL A 1 77 ? -4.211 -4.454 24.946 1.00 98.62 77 VAL A N 1
ATOM 561 C CA . VAL A 1 77 ? -4.082 -5.340 23.777 1.00 98.62 77 VAL A CA 1
ATOM 562 C C . VAL A 1 77 ? -4.348 -6.802 24.147 1.00 98.62 77 VAL A C 1
ATOM 564 O O . VAL A 1 77 ? -3.629 -7.376 24.979 1.00 98.62 77 VAL A O 1
ATOM 567 N N . ASP A 1 78 ? -5.310 -7.419 23.464 1.00 98.50 78 ASP A N 1
ATOM 568 C CA . ASP A 1 78 ? -5.603 -8.845 23.537 1.00 98.50 78 ASP A CA 1
ATOM 569 C C . ASP A 1 78 ? -4.679 -9.627 22.598 1.00 98.50 78 ASP A C 1
ATOM 571 O O . ASP A 1 78 ? -4.939 -9.812 21.413 1.00 98.50 78 ASP A O 1
ATOM 575 N N . LEU A 1 79 ? -3.586 -10.148 23.150 1.00 97.81 79 LEU A N 1
ATOM 576 C CA . LEU A 1 79 ? -2.607 -10.939 22.398 1.00 97.81 79 LEU A CA 1
ATOM 577 C C . LEU A 1 79 ? -3.101 -12.343 22.012 1.00 97.81 79 LEU A C 1
ATOM 579 O O . LEU A 1 79 ? -2.335 -13.090 21.407 1.00 97.81 79 LEU A O 1
ATOM 583 N N . SER A 1 80 ? -4.301 -12.747 22.435 1.00 97.75 80 SER A N 1
ATOM 584 C CA . SER A 1 80 ? -4.899 -14.034 22.064 1.00 97.75 80 SER A CA 1
ATOM 585 C C . SER A 1 80 ? -5.805 -13.953 20.836 1.00 97.75 80 SER A C 1
ATOM 587 O O . SER A 1 80 ? -6.089 -14.992 20.244 1.00 97.75 80 SER A O 1
ATOM 589 N N . SER A 1 81 ? -6.198 -12.738 20.442 1.00 96.94 81 SER A N 1
ATOM 590 C CA . SER A 1 81 ? -7.070 -12.471 19.292 1.00 96.94 81 SER A CA 1
ATOM 591 C C . SER A 1 81 ? -6.431 -12.779 17.931 1.00 96.94 81 SER A C 1
ATOM 593 O O . SER A 1 81 ? -7.151 -13.061 16.979 1.00 96.94 81 SER A O 1
ATOM 595 N N . ASP A 1 82 ? -5.096 -12.814 17.855 1.00 96.38 82 ASP A N 1
ATOM 596 C CA . ASP A 1 82 ? -4.343 -13.176 16.653 1.00 96.38 82 ASP A CA 1
ATOM 597 C C . ASP A 1 82 ? -3.179 -14.131 17.006 1.00 96.38 82 ASP A C 1
ATOM 599 O O . ASP A 1 82 ? -2.468 -13.891 17.996 1.00 96.38 82 ASP A O 1
ATOM 603 N N . PRO A 1 83 ? -2.957 -15.221 16.239 1.00 92.50 83 PRO A N 1
ATOM 604 C CA . PRO A 1 83 ? -1.890 -16.189 16.505 1.00 92.50 83 PRO A CA 1
ATOM 605 C C . PRO A 1 83 ? -0.482 -15.582 16.600 1.00 92.50 83 PRO A C 1
ATOM 607 O O . PRO A 1 83 ? 0.326 -16.050 17.414 1.00 92.50 83 PRO A O 1
ATOM 610 N N . ASP A 1 84 ? -0.194 -14.538 15.819 1.00 86.81 84 ASP A N 1
ATOM 611 C CA . ASP A 1 84 ? 1.129 -13.918 15.724 1.00 86.81 84 ASP A CA 1
ATOM 612 C C . ASP A 1 84 ? 1.331 -12.776 16.733 1.00 86.81 84 ASP A C 1
ATOM 614 O O . ASP A 1 84 ? 2.473 -12.433 17.071 1.00 86.81 84 ASP A O 1
ATOM 618 N N . ALA A 1 85 ? 0.254 -12.237 17.319 1.00 94.44 85 ALA A N 1
ATOM 619 C CA . ALA A 1 85 ? 0.312 -11.071 18.204 1.00 94.44 85 ALA A CA 1
ATOM 620 C C . ALA A 1 85 ? 1.258 -11.257 19.403 1.00 94.44 85 ALA A C 1
ATOM 622 O O . ALA A 1 85 ? 2.008 -10.347 19.775 1.00 94.44 85 ALA A O 1
ATOM 623 N N . ARG A 1 86 ? 1.306 -12.456 20.005 1.00 95.50 86 ARG A N 1
ATOM 624 C CA . ARG A 1 86 ? 2.204 -12.735 21.147 1.00 95.50 86 ARG A CA 1
ATOM 625 C C . ARG A 1 86 ? 3.681 -12.504 20.825 1.00 95.50 86 ARG A C 1
ATOM 627 O O . ARG A 1 86 ? 4.432 -12.073 21.711 1.00 95.50 86 ARG A O 1
ATOM 634 N N . ARG A 1 87 ? 4.102 -12.761 19.582 1.00 93.25 87 ARG A N 1
ATOM 635 C CA . ARG A 1 87 ? 5.489 -12.560 19.136 1.00 93.25 87 ARG A CA 1
ATOM 636 C C . ARG A 1 87 ? 5.872 -11.080 19.147 1.00 93.25 87 ARG A C 1
ATOM 638 O O . ARG A 1 87 ? 7.005 -10.756 19.494 1.00 93.25 87 ARG A O 1
ATOM 645 N N . PHE A 1 88 ? 4.913 -10.200 18.871 1.00 95.81 88 PHE A N 1
ATOM 646 C CA . PHE A 1 88 ? 5.106 -8.754 18.729 1.00 95.81 88 PHE A CA 1
ATOM 647 C C . PHE A 1 88 ? 4.467 -7.944 19.870 1.00 95.81 88 PHE A C 1
ATOM 649 O O . PHE A 1 88 ? 4.244 -6.742 19.756 1.00 95.81 88 PHE A O 1
ATOM 656 N N . ARG A 1 89 ? 4.223 -8.587 21.021 1.00 97.94 89 ARG A N 1
ATOM 657 C CA . ARG A 1 89 ? 3.493 -8.022 22.171 1.00 97.94 89 ARG A CA 1
ATOM 658 C C . ARG A 1 89 ? 3.923 -6.623 22.610 1.00 97.94 89 ARG A C 1
ATOM 660 O O . ARG A 1 89 ? 3.079 -5.848 23.040 1.00 97.94 89 ARG A O 1
ATOM 667 N N . THR A 1 90 ? 5.221 -6.326 22.574 1.00 97.69 90 THR A N 1
ATOM 668 C CA . THR A 1 90 ? 5.747 -5.047 23.062 1.00 97.69 90 THR A CA 1
ATOM 669 C C . THR A 1 90 ? 5.345 -3.927 22.116 1.00 97.69 90 THR A C 1
ATOM 671 O O . THR A 1 90 ? 4.669 -3.000 22.546 1.00 97.69 90 THR A O 1
ATOM 674 N N . VAL A 1 91 ? 5.654 -4.068 20.823 1.00 97.94 91 VAL A N 1
ATOM 675 C CA . VAL A 1 91 ? 5.334 -3.035 19.832 1.00 97.9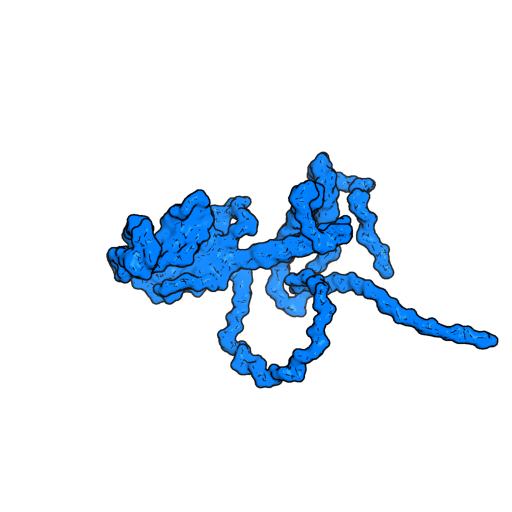4 91 VAL A CA 1
ATOM 676 C C . VAL A 1 91 ? 3.829 -2.863 19.643 1.00 97.94 91 VAL A C 1
ATOM 678 O O . VAL A 1 91 ? 3.367 -1.740 19.484 1.00 97.94 91 VAL A O 1
ATOM 681 N N . LEU A 1 92 ? 3.044 -3.940 19.762 1.00 98.62 92 LEU A N 1
ATOM 682 C CA . LEU A 1 92 ? 1.583 -3.847 19.739 1.00 98.62 92 LEU A CA 1
ATOM 683 C C . LEU A 1 92 ? 1.041 -3.053 20.932 1.00 98.62 92 LEU A C 1
ATOM 685 O O . LEU A 1 92 ? 0.185 -2.196 20.751 1.00 98.62 92 LEU A O 1
ATOM 689 N N . ARG A 1 93 ? 1.547 -3.300 22.148 1.00 98.56 93 ARG A N 1
ATOM 690 C CA . ARG A 1 93 ? 1.114 -2.574 23.354 1.00 98.56 93 ARG A CA 1
ATOM 691 C C . ARG A 1 93 ? 1.520 -1.109 23.330 1.00 98.56 93 ARG A C 1
ATOM 693 O O . ARG A 1 93 ? 0.707 -0.264 23.684 1.00 98.56 93 ARG A O 1
ATOM 700 N N . GLU A 1 94 ? 2.755 -0.821 22.938 1.00 98.38 94 GLU A N 1
ATOM 701 C CA . GLU A 1 94 ? 3.260 0.550 22.828 1.00 98.38 94 GLU A CA 1
ATOM 702 C C . GLU A 1 94 ? 2.535 1.315 21.718 1.00 98.38 94 GLU A C 1
ATOM 704 O O . GLU A 1 94 ? 2.093 2.440 21.935 1.00 98.38 94 GLU A O 1
ATOM 709 N N . GLY A 1 95 ? 2.334 0.679 20.561 1.00 97.81 95 GLY A N 1
ATOM 710 C CA . GLY A 1 95 ? 1.585 1.249 19.448 1.00 97.81 95 GLY A CA 1
ATOM 711 C C . GLY A 1 95 ? 0.125 1.517 19.806 1.00 97.81 95 GLY A C 1
ATOM 712 O O . GLY A 1 95 ? -0.350 2.626 19.617 1.00 97.81 95 GLY A O 1
ATOM 713 N N . ALA A 1 96 ? -0.588 0.555 20.397 1.00 98.12 96 ALA A N 1
ATOM 714 C CA . ALA A 1 96 ? -1.997 0.731 20.761 1.00 98.12 96 ALA A CA 1
ATOM 715 C C . ALA A 1 96 ? -2.231 1.888 21.753 1.00 98.12 96 ALA A C 1
ATOM 717 O O . ALA A 1 96 ? -3.255 2.567 21.676 1.00 98.12 96 ALA A O 1
ATOM 718 N N . GLN A 1 97 ? -1.269 2.161 22.644 1.00 97.19 97 GLN A N 1
ATOM 719 C CA . GLN A 1 97 ? -1.349 3.264 23.609 1.00 97.19 97 GLN A CA 1
ATOM 720 C C . GLN A 1 97 ? -1.354 4.654 22.963 1.00 97.19 97 GLN A C 1
ATOM 722 O O . GLN A 1 97 ? -1.782 5.606 23.614 1.00 97.19 97 GLN A O 1
ATOM 727 N N . THR A 1 98 ? -0.935 4.799 21.699 1.00 95.69 98 THR A N 1
ATOM 728 C CA . THR A 1 98 ? -1.024 6.092 20.998 1.00 95.69 98 THR A CA 1
ATOM 729 C C . THR A 1 98 ? -2.465 6.506 20.703 1.00 95.69 98 THR A C 1
ATOM 731 O O . THR A 1 98 ? -2.715 7.670 20.400 1.00 95.69 98 THR A O 1
ATOM 734 N N . GLY A 1 99 ? -3.407 5.564 20.791 1.00 97.19 99 GLY A N 1
ATOM 735 C CA . GLY A 1 99 ? -4.810 5.771 20.457 1.00 97.19 99 GLY A CA 1
ATOM 736 C C . GLY A 1 99 ? -5.102 5.705 18.954 1.00 97.19 99 GLY A C 1
ATOM 737 O O . GLY A 1 99 ? -4.173 5.553 18.150 1.00 97.19 99 GLY A O 1
ATOM 738 N N . PRO A 1 100 ? -6.395 5.794 18.578 1.00 98.31 100 PRO A N 1
ATOM 739 C CA . PRO A 1 100 ? -6.838 5.616 17.204 1.00 98.31 100 PRO A CA 1
ATOM 740 C C . PRO A 1 100 ? -6.160 6.571 16.225 1.00 98.31 100 PRO A C 1
ATOM 742 O O . PRO A 1 100 ? -6.115 7.785 16.430 1.00 98.31 100 PRO A O 1
ATOM 745 N N . ASN A 1 101 ? -5.698 6.021 15.108 1.00 98.31 101 ASN A N 1
ATOM 746 C CA . ASN A 1 101 ? -5.149 6.771 13.979 1.00 98.31 101 ASN A CA 1
ATOM 747 C C . ASN A 1 101 ? -5.731 6.312 12.628 1.00 98.31 101 ASN A C 1
ATOM 749 O O . ASN A 1 101 ? -5.364 6.863 11.591 1.00 98.31 101 ASN A O 1
ATOM 753 N N . PHE A 1 102 ? -6.647 5.339 12.638 1.00 98.69 102 PHE A N 1
ATOM 754 C CA . PHE A 1 102 ? -7.210 4.683 11.463 1.00 98.69 102 PHE A CA 1
ATOM 755 C C . PHE A 1 102 ? -8.676 4.292 11.685 1.00 98.69 102 PHE A C 1
ATOM 757 O O . PHE A 1 102 ? -9.045 3.876 12.781 1.00 98.69 102 PHE A O 1
ATOM 764 N N . ALA A 1 103 ? -9.516 4.416 10.651 1.00 98.44 103 ALA A N 1
ATOM 765 C CA . ALA A 1 103 ? -10.906 3.943 10.643 1.00 98.44 103 ALA A CA 1
ATOM 766 C C . ALA A 1 103 ? -11.724 4.318 11.903 1.00 98.44 103 ALA A C 1
ATOM 768 O O . ALA A 1 103 ? -12.562 3.560 12.382 1.00 98.44 103 ALA A O 1
ATOM 769 N N . GLY A 1 104 ? -11.441 5.499 12.453 1.00 98.25 104 GLY A N 1
ATOM 770 C CA . GLY A 1 104 ? -12.116 6.176 13.556 1.00 98.25 104 GLY A CA 1
ATOM 771 C C . GLY A 1 104 ? -11.885 5.594 14.948 1.00 98.25 104 GLY A C 1
ATOM 772 O O . GLY A 1 104 ? -11.918 6.344 15.925 1.00 98.25 104 GLY A O 1
ATOM 773 N N . LYS A 1 105 ? -11.613 4.291 15.057 1.00 98.00 105 LYS A N 1
ATOM 774 C CA . LYS A 1 105 ? -11.374 3.613 16.339 1.00 98.00 105 LYS A CA 1
ATOM 775 C C . LYS A 1 105 ? -10.183 2.665 16.375 1.00 98.00 105 LYS A C 1
ATOM 777 O O . LYS A 1 105 ? -9.919 2.065 17.410 1.00 98.00 105 LYS A O 1
ATOM 782 N N . TYR A 1 106 ? -9.468 2.522 15.271 1.00 98.75 106 TYR A N 1
ATOM 783 C CA . TYR A 1 106 ? -8.388 1.560 15.155 1.00 98.75 106 TYR A CA 1
ATOM 784 C C . TYR A 1 106 ? -7.030 2.253 15.184 1.00 98.75 106 TYR A C 1
ATOM 786 O O . TYR A 1 106 ? -6.873 3.404 14.765 1.00 98.75 106 TYR A O 1
ATOM 794 N N . THR A 1 107 ? -6.027 1.526 15.651 1.00 98.75 107 THR A N 1
ATOM 795 C CA . THR A 1 107 ? -4.633 1.954 15.645 1.00 98.75 107 THR A CA 1
ATOM 796 C C . THR A 1 107 ? -3.850 1.064 14.696 1.00 98.75 107 THR A C 1
ATOM 798 O O . THR A 1 107 ? -3.680 -0.127 14.946 1.00 98.75 107 THR A O 1
ATOM 801 N N . VAL A 1 108 ? -3.350 1.643 13.608 1.00 98.62 108 VAL A N 1
ATOM 802 C CA . VAL A 1 108 ? -2.336 1.010 12.764 1.00 98.62 108 VAL A CA 1
ATOM 803 C C . VAL A 1 108 ? -0.998 1.099 13.487 1.00 98.62 108 VAL A C 1
ATOM 805 O O . VAL A 1 108 ? -0.537 2.191 13.834 1.00 98.62 108 VAL A O 1
ATOM 808 N N . VAL A 1 109 ? -0.384 -0.061 13.696 1.00 98.31 109 VAL A N 1
ATOM 809 C CA . VAL A 1 109 ? 0.926 -0.236 14.322 1.00 98.31 109 VAL A CA 1
ATOM 810 C C . VAL A 1 109 ? 1.872 -0.841 13.293 1.00 98.31 109 VAL A C 1
ATOM 812 O O . VAL A 1 109 ? 1.532 -1.824 12.639 1.00 98.31 109 VAL A O 1
ATOM 815 N N . THR A 1 110 ? 3.072 -0.278 13.162 1.00 96.44 110 THR A N 1
ATOM 816 C CA . THR A 1 110 ? 4.094 -0.773 12.229 1.00 96.44 110 THR A CA 1
ATOM 817 C C . THR A 1 110 ? 5.429 -0.993 12.918 1.00 96.44 110 THR A C 1
ATOM 819 O O . THR A 1 110 ? 5.814 -0.203 13.779 1.00 96.44 110 THR A O 1
ATOM 822 N N . TRP A 1 111 ? 6.174 -2.014 12.501 1.00 94.38 111 TRP A N 1
ATOM 823 C CA . TRP A 1 111 ? 7.530 -2.288 12.988 1.00 94.38 111 TRP A CA 1
ATOM 824 C C . TRP A 1 111 ? 8.388 -2.916 11.894 1.00 94.38 111 TRP A C 1
ATOM 826 O O . TRP A 1 111 ? 7.862 -3.441 10.921 1.00 94.38 111 TRP A O 1
ATOM 836 N N . GLY A 1 112 ? 9.712 -2.869 12.033 1.00 86.00 112 GLY A N 1
ATOM 837 C CA . GLY A 1 112 ? 10.612 -3.469 11.045 1.00 86.00 112 GLY A CA 1
ATOM 838 C C . GLY A 1 112 ? 10.537 -5.001 11.030 1.00 86.00 112 GLY A C 1
ATOM 839 O O . GLY A 1 112 ? 10.555 -5.624 12.092 1.00 86.00 112 GLY A O 1
ATOM 840 N N . CYS A 1 113 ? 10.511 -5.607 9.838 1.00 80.31 113 CYS A N 1
ATOM 841 C CA . CYS A 1 113 ? 10.586 -7.066 9.654 1.00 80.31 113 CYS A CA 1
ATOM 842 C C . CYS A 1 113 ? 11.958 -7.579 9.181 1.00 80.31 113 CYS A C 1
ATOM 844 O O . CYS A 1 113 ? 12.154 -8.788 9.069 1.00 80.31 113 CYS A O 1
ATOM 846 N N . GLY A 1 114 ? 12.914 -6.683 8.925 1.00 76.88 114 GLY A N 1
ATOM 847 C CA . GLY A 1 114 ? 14.218 -7.001 8.345 1.00 76.88 114 GLY A CA 1
ATOM 848 C C . GLY A 1 114 ? 14.792 -5.807 7.583 1.00 76.88 114 GLY A C 1
ATOM 849 O O . GLY A 1 114 ? 14.441 -4.660 7.865 1.00 76.88 114 GLY A O 1
ATOM 850 N N . THR A 1 115 ? 15.679 -6.064 6.619 1.00 75.56 115 THR A N 1
ATOM 851 C CA . THR A 1 115 ? 16.261 -5.011 5.774 1.00 75.56 115 THR A CA 1
ATOM 852 C C . THR A 1 115 ? 15.192 -4.413 4.863 1.00 75.56 115 THR A C 1
ATOM 854 O O . THR A 1 115 ? 14.643 -5.114 4.022 1.00 75.56 115 THR A O 1
ATOM 857 N N . SER A 1 116 ? 14.934 -3.113 5.025 1.00 75.81 116 SER A N 1
ATOM 858 C CA . SER A 1 116 ? 14.038 -2.320 4.169 1.00 75.81 116 SER A CA 1
ATOM 859 C C . SER A 1 116 ? 12.582 -2.809 4.103 1.00 75.81 116 SER A C 1
ATOM 861 O O . SER A 1 116 ? 11.934 -2.648 3.077 1.00 75.81 116 SER A O 1
ATOM 863 N N . CYS A 1 117 ? 12.048 -3.382 5.190 1.00 82.88 117 CYS A N 1
ATOM 864 C CA . CYS A 1 117 ? 10.646 -3.806 5.250 1.00 82.88 117 CYS A CA 1
ATOM 865 C C . CYS A 1 117 ? 9.984 -3.511 6.606 1.00 82.88 117 CYS A C 1
ATOM 867 O O . CYS A 1 117 ? 10.639 -3.520 7.655 1.00 82.88 117 CYS A O 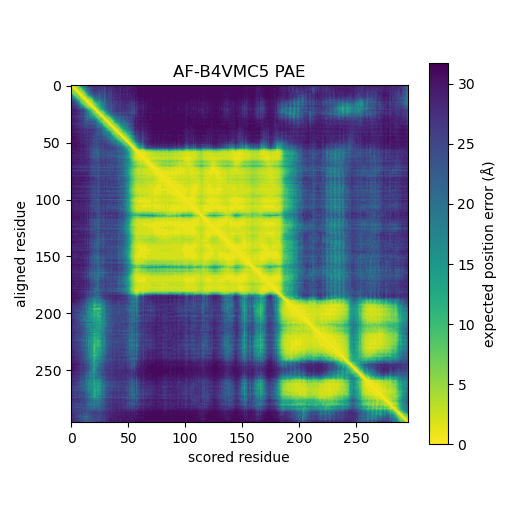1
ATOM 869 N N . GLN A 1 118 ? 8.670 -3.285 6.589 1.00 89.06 118 GLN A N 1
ATOM 870 C CA . GLN A 1 118 ? 7.820 -3.028 7.747 1.00 89.06 118 GLN A CA 1
ATOM 871 C C . GLN A 1 118 ? 6.616 -3.978 7.757 1.00 89.06 118 GLN A C 1
ATOM 873 O O . GLN A 1 118 ? 5.912 -4.110 6.760 1.00 89.06 118 GLN A O 1
ATOM 878 N N . SER A 1 119 ? 6.355 -4.610 8.897 1.00 91.44 119 SER A N 1
ATOM 879 C CA . SER A 1 119 ? 5.105 -5.318 9.172 1.00 91.44 119 SER A CA 1
ATOM 880 C C . SER A 1 119 ? 4.046 -4.357 9.698 1.00 91.44 119 SER A C 1
ATOM 882 O O . SER A 1 119 ? 4.372 -3.318 10.279 1.00 91.44 119 SER A O 1
ATOM 884 N N . VAL A 1 120 ? 2.783 -4.732 9.517 1.00 95.75 120 VAL A N 1
ATOM 885 C CA . VAL A 1 120 ? 1.611 -3.937 9.893 1.00 95.75 120 VAL A CA 1
ATOM 886 C C . VAL A 1 120 ? 0.698 -4.770 10.790 1.00 95.75 120 VAL A C 1
ATOM 888 O O . VAL A 1 120 ? 0.505 -5.959 10.546 1.00 95.75 120 VAL A O 1
ATOM 891 N N . ALA A 1 121 ? 0.104 -4.138 11.797 1.00 98.00 121 ALA A N 1
ATOM 892 C CA . ALA A 1 121 ? -1.041 -4.655 12.534 1.00 98.00 121 ALA A CA 1
ATOM 893 C C . ALA A 1 121 ? -2.087 -3.556 12.718 1.00 98.00 121 ALA A C 1
ATOM 895 O O . ALA A 1 121 ? -1.762 -2.366 12.725 1.00 98.00 121 ALA A O 1
ATOM 896 N N . ILE A 1 122 ? -3.335 -3.968 12.903 1.00 98.75 122 ILE A N 1
ATOM 897 C CA . ILE A 1 122 ? -4.449 -3.093 13.259 1.00 98.75 122 ILE A CA 1
ATOM 898 C C . ILE A 1 122 ? -4.939 -3.524 14.638 1.00 98.75 122 ILE A C 1
ATOM 900 O O . ILE A 1 122 ? -5.196 -4.705 14.859 1.00 98.75 122 ILE A O 1
ATOM 904 N N . VAL A 1 123 ? -5.038 -2.578 15.571 1.00 98.81 123 VAL A N 1
ATOM 905 C CA . VAL A 1 123 ? -5.550 -2.820 16.924 1.00 98.81 123 VAL A CA 1
ATOM 906 C C . VAL A 1 123 ? -6.849 -2.052 17.113 1.00 98.81 123 VAL A C 1
ATOM 908 O O . VAL A 1 123 ? -6.886 -0.841 16.904 1.00 98.81 123 VAL A O 1
ATOM 911 N N . ASP A 1 124 ? -7.911 -2.741 17.506 1.00 98.56 124 ASP A N 1
ATOM 912 C CA . ASP A 1 124 ? -9.168 -2.116 17.910 1.00 98.56 124 ASP A CA 1
ATOM 913 C C . ASP A 1 124 ? -8.978 -1.428 19.273 1.00 98.56 124 ASP A C 1
ATOM 915 O O . ASP A 1 124 ? -8.632 -2.083 20.258 1.00 98.56 124 ASP A O 1
ATOM 919 N N . ALA A 1 125 ? -9.173 -0.108 19.351 1.00 98.44 125 ALA A N 1
ATOM 920 C CA . ALA A 1 125 ? -8.966 0.629 20.597 1.00 98.44 125 ALA A CA 1
ATOM 921 C C . ALA A 1 125 ? -10.055 0.371 21.649 1.00 98.44 125 ALA A C 1
ATOM 923 O O . ALA A 1 125 ? -9.811 0.590 22.832 1.00 98.44 125 ALA A O 1
ATOM 924 N N . GLU A 1 126 ? -11.239 -0.087 21.250 1.00 98.06 126 GLU A N 1
ATOM 925 C CA . GLU A 1 126 ? -12.345 -0.385 22.158 1.00 98.06 126 GLU A CA 1
ATOM 926 C C . GLU A 1 126 ? -12.176 -1.760 22.809 1.00 98.06 126 GLU A C 1
ATOM 928 O O . GLU A 1 126 ? -12.408 -1.912 24.008 1.00 98.06 126 GLU A O 1
ATOM 933 N N . THR A 1 127 ? -11.741 -2.758 22.035 1.00 98.25 127 THR A N 1
ATOM 934 C CA . THR A 1 127 ? -11.660 -4.153 22.506 1.00 98.25 127 THR A CA 1
ATOM 935 C C . THR A 1 127 ? -10.240 -4.635 22.793 1.00 98.25 127 THR A C 1
ATOM 937 O O . THR A 1 127 ? -10.060 -5.604 23.525 1.00 98.25 127 THR A O 1
ATOM 940 N N . GLY A 1 128 ? -9.225 -3.979 22.228 1.00 98.44 128 GLY A N 1
ATOM 941 C CA . GLY A 1 128 ? -7.835 -4.429 22.263 1.00 98.44 128 GLY A CA 1
ATOM 942 C C . GLY A 1 128 ? -7.521 -5.552 21.268 1.00 98.44 128 GLY A C 1
ATOM 943 O O . GLY A 1 128 ? -6.380 -6.018 21.243 1.00 98.44 128 GLY A O 1
ATOM 944 N N . SER A 1 129 ? -8.497 -5.990 20.465 1.00 98.62 129 SER A N 1
ATOM 945 C CA . SER A 1 129 ? -8.323 -7.055 19.471 1.00 98.62 129 SER A CA 1
ATOM 946 C C . SER A 1 129 ? -7.289 -6.660 18.418 1.00 98.62 129 SER A C 1
ATOM 948 O O . SER A 1 129 ? -7.258 -5.517 17.961 1.00 98.62 129 SER A O 1
ATOM 950 N N . VAL A 1 130 ? -6.445 -7.610 18.031 1.00 98.62 130 VAL A N 1
ATOM 951 C CA . VAL A 1 130 ? -5.361 -7.448 17.065 1.00 98.62 130 VAL A CA 1
ATOM 952 C C . VAL A 1 130 ? -5.733 -8.167 15.776 1.00 98.62 130 VAL A C 1
ATOM 954 O O . VAL A 1 130 ? -6.239 -9.282 15.808 1.00 98.62 130 VAL A O 1
ATOM 957 N N . TYR A 1 131 ? -5.426 -7.537 14.649 1.00 98.00 131 TYR A N 1
ATOM 958 C CA . TYR A 1 131 ? -5.461 -8.144 13.327 1.00 98.00 131 TYR A CA 1
ATOM 959 C C . TYR A 1 131 ? -4.097 -7.979 12.652 1.00 98.00 131 TYR A C 1
ATOM 961 O O . TYR A 1 131 ? -3.619 -6.850 12.472 1.00 98.00 131 TYR A O 1
ATOM 969 N N . MET A 1 132 ? -3.460 -9.095 12.285 1.00 94.69 132 MET A N 1
ATOM 970 C CA . MET A 1 132 ? -2.188 -9.115 11.563 1.00 94.69 132 MET A CA 1
ATOM 971 C C . MET A 1 132 ? -2.379 -9.631 10.126 1.00 94.69 132 MET A C 1
ATOM 973 O O . MET A 1 132 ? -2.384 -10.837 9.899 1.00 94.69 132 MET A O 1
ATOM 977 N N . PRO A 1 133 ? -2.464 -8.746 9.113 1.00 89.88 133 PRO A N 1
ATOM 978 C CA . PRO A 1 133 ? -2.745 -9.150 7.731 1.00 89.88 133 PRO A CA 1
ATOM 979 C C . PRO A 1 133 ? -1.583 -9.855 7.012 1.00 89.88 133 PRO A C 1
ATOM 981 O O . PRO A 1 133 ? -1.702 -10.170 5.833 1.00 89.88 133 PRO A O 1
ATOM 984 N N . GLY A 1 134 ? -0.417 -10.010 7.648 1.00 88.00 134 GLY A N 1
ATOM 985 C CA . GLY A 1 134 ? 0.794 -10.498 6.975 1.00 88.00 134 GLY A CA 1
ATOM 986 C C . GLY A 1 134 ? 1.349 -9.549 5.900 1.00 88.00 134 GLY A C 1
ATOM 987 O O . GLY A 1 134 ? 2.256 -9.927 5.163 1.00 88.00 134 GLY A O 1
ATOM 988 N N . ILE A 1 135 ? 0.838 -8.314 5.816 1.00 87.25 135 ILE A N 1
ATOM 989 C CA . ILE A 1 135 ? 1.319 -7.296 4.878 1.00 87.25 135 ILE A CA 1
ATOM 990 C C . ILE A 1 135 ? 2.742 -6.883 5.251 1.00 87.25 135 ILE A C 1
ATOM 992 O O . ILE A 1 135 ? 3.033 -6.531 6.400 1.00 87.25 135 ILE A O 1
ATOM 996 N N . VAL A 1 136 ? 3.601 -6.871 4.235 1.00 86.56 136 VAL A N 1
ATOM 997 C CA . VAL A 1 136 ? 4.963 -6.353 4.300 1.00 86.56 136 VAL A CA 1
ATOM 998 C C . VAL A 1 136 ? 5.051 -5.127 3.398 1.00 86.56 136 VAL A C 1
ATOM 1000 O O . VAL A 1 136 ? 4.847 -5.215 2.191 1.00 86.56 136 VAL A O 1
ATOM 1003 N N . ALA A 1 137 ? 5.332 -3.976 3.999 1.00 88.62 137 ALA A N 1
ATOM 1004 C CA . ALA A 1 137 ? 5.506 -2.711 3.304 1.00 88.62 137 ALA A CA 1
ATOM 1005 C C . ALA A 1 137 ? 6.994 -2.362 3.208 1.00 88.62 137 ALA A C 1
ATOM 1007 O O . ALA A 1 137 ? 7.708 -2.380 4.205 1.00 88.62 137 ALA A O 1
ATOM 1008 N N . GLU A 1 138 ? 7.460 -1.990 2.027 1.00 88.19 138 GLU A N 1
ATOM 1009 C CA . GLU A 1 138 ? 8.851 -1.596 1.773 1.00 88.19 138 GLU A CA 1
ATOM 1010 C C . GLU A 1 138 ? 9.015 -0.074 1.712 1.00 88.19 138 GLU A C 1
ATOM 1012 O O . GLU A 1 138 ? 10.058 0.469 2.071 1.00 88.19 138 GLU A O 1
ATOM 1017 N N . ALA A 1 139 ? 7.944 0.629 1.337 1.00 90.06 139 ALA A N 1
ATOM 1018 C CA . ALA A 1 139 ? 7.842 2.085 1.391 1.00 90.06 139 ALA A CA 1
ATOM 1019 C C . ALA A 1 139 ? 6.836 2.559 2.456 1.00 90.06 139 ALA A C 1
ATOM 1021 O O . ALA A 1 139 ? 6.372 3.695 2.420 1.00 90.06 139 ALA A O 1
ATOM 1022 N N . GLY A 1 140 ? 6.490 1.691 3.408 1.00 93.19 140 GLY A N 1
ATOM 1023 C CA . GLY A 1 140 ? 5.582 1.983 4.516 1.00 93.19 140 GLY A CA 1
ATOM 1024 C C . GLY A 1 140 ? 4.105 2.030 4.144 1.00 93.19 140 GLY A C 1
ATOM 1025 O O . GLY A 1 140 ? 3.697 1.614 3.060 1.00 93.19 140 GLY A O 1
ATOM 1026 N N . VAL A 1 141 ? 3.290 2.506 5.085 1.00 96.75 141 VAL A N 1
ATOM 1027 C CA . VAL A 1 141 ? 1.832 2.587 4.940 1.00 96.75 141 VAL A CA 1
ATOM 1028 C C . VAL A 1 141 ? 1.327 3.999 5.186 1.00 96.75 141 VAL A C 1
ATOM 1030 O O . VAL A 1 141 ? 1.901 4.752 5.974 1.00 96.75 141 VAL A O 1
ATOM 1033 N N . LYS A 1 142 ? 0.234 4.350 4.513 1.00 97.81 142 LYS A N 1
ATOM 1034 C CA . LYS A 1 142 ? -0.487 5.605 4.702 1.00 97.81 142 LYS A CA 1
ATOM 1035 C C . LYS A 1 142 ? -1.936 5.319 5.069 1.00 97.81 142 LYS A C 1
ATOM 1037 O O . LYS A 1 142 ? -2.630 4.562 4.393 1.00 97.81 142 LYS A O 1
ATOM 1042 N N . HIS A 1 143 ? -2.393 5.984 6.118 1.00 98.38 143 HIS A N 1
ATOM 1043 C CA . HIS A 1 143 ? -3.722 5.849 6.705 1.00 98.38 143 HIS A CA 1
ATOM 1044 C C . HIS A 1 143 ? -4.181 7.189 7.282 1.00 98.38 143 HIS A C 1
ATOM 1046 O O . HIS A 1 143 ? -3.385 8.115 7.460 1.00 98.38 143 HIS A O 1
ATOM 1052 N N . LYS A 1 144 ? -5.481 7.306 7.564 1.00 98.44 144 LYS A N 1
ATOM 1053 C CA . LYS A 1 144 ? -6.069 8.469 8.240 1.00 98.44 144 LYS A CA 1
ATOM 1054 C C . LYS A 1 144 ? -7.093 8.020 9.270 1.00 98.44 144 LYS A C 1
ATOM 1056 O O . LYS A 1 144 ? -7.842 7.080 9.016 1.00 98.44 144 LYS A O 1
ATOM 1061 N N . LEU A 1 145 ? -7.214 8.778 10.361 1.00 98.44 145 LEU A N 1
ATOM 1062 C CA . LEU A 1 145 ? -8.208 8.508 11.400 1.00 98.44 145 LEU A CA 1
ATOM 1063 C C . LEU A 1 145 ? -9.624 8.479 10.823 1.00 98.44 145 LEU A C 1
ATOM 1065 O O . LEU A 1 145 ? -10.368 7.552 11.086 1.00 98.44 145 LEU A O 1
ATOM 1069 N N . GLY A 1 146 ? -9.988 9.448 9.986 1.00 97.69 146 GLY A N 1
ATOM 1070 C CA . GLY A 1 146 ? -11.334 9.535 9.412 1.00 97.69 146 GLY A CA 1
ATOM 1071 C C . GLY A 1 146 ? -11.614 8.601 8.233 1.00 97.69 146 GLY A C 1
ATOM 1072 O O . GLY A 1 146 ? -12.625 8.801 7.568 1.00 97.69 146 GLY A O 1
ATOM 1073 N N . SER A 1 147 ? -10.744 7.634 7.919 1.00 98.56 147 SER A N 1
ATOM 1074 C CA . SER A 1 147 ? -10.888 6.799 6.722 1.00 98.56 147 SER A CA 1
ATOM 1075 C C . SER A 1 147 ? -10.598 5.325 6.986 1.00 98.56 147 SER A C 1
ATOM 1077 O O . SER A 1 147 ? -9.727 4.986 7.785 1.00 98.56 147 SER A O 1
ATOM 1079 N N . ARG A 1 148 ? -11.322 4.454 6.280 1.00 98.56 148 ARG A N 1
ATOM 1080 C CA . ARG A 1 148 ? -11.132 2.997 6.252 1.00 98.56 148 ARG A CA 1
ATOM 1081 C C . ARG A 1 148 ? -10.119 2.545 5.200 1.00 98.56 148 ARG A C 1
ATOM 1083 O O . ARG A 1 148 ? -9.843 1.354 5.114 1.00 98.56 148 ARG A O 1
ATOM 1090 N N . LEU A 1 149 ? -9.574 3.468 4.409 1.00 98.50 149 LEU A N 1
ATOM 1091 C CA . LEU A 1 149 ? -8.569 3.174 3.392 1.00 98.50 149 LEU A CA 1
ATOM 1092 C C . LEU A 1 149 ? -7.169 3.068 4.017 1.00 98.50 149 LEU A C 1
ATOM 1094 O O . LEU A 1 149 ? -6.707 3.997 4.682 1.00 98.50 149 LEU A O 1
ATOM 1098 N N . LEU A 1 150 ? -6.483 1.958 3.763 1.00 98.38 150 LEU A N 1
ATOM 1099 C CA . LEU A 1 150 ? -5.071 1.739 4.059 1.00 98.38 150 LEU A CA 1
ATOM 1100 C C . LEU A 1 150 ? -4.308 1.615 2.737 1.00 98.38 150 LEU A C 1
ATOM 1102 O O . LEU A 1 150 ? -4.627 0.768 1.906 1.00 98.38 150 LEU A O 1
ATOM 1106 N N . VAL A 1 151 ? -3.286 2.445 2.550 1.00 97.62 151 VAL A N 1
ATOM 1107 C CA . VAL A 1 151 ? -2.438 2.429 1.352 1.00 97.62 151 VAL A CA 1
ATOM 1108 C C . VAL A 1 151 ? -1.076 1.861 1.718 1.00 97.62 151 VAL A C 1
ATOM 1110 O O . VAL A 1 151 ? -0.404 2.383 2.605 1.00 97.62 151 VAL A O 1
ATOM 1113 N N . VAL A 1 152 ? -0.657 0.806 1.030 1.00 96.19 152 VAL A N 1
ATOM 1114 C CA . VAL A 1 152 ? 0.631 0.133 1.216 1.00 96.19 152 VAL A CA 1
ATOM 1115 C C . VAL A 1 152 ? 1.583 0.567 0.110 1.00 96.19 152 VAL A C 1
ATOM 1117 O O . VAL A 1 152 ? 1.196 0.618 -1.054 1.00 96.19 152 VAL A O 1
ATOM 1120 N N . ASN A 1 153 ? 2.829 0.877 0.468 1.00 93.62 153 ASN A N 1
ATOM 1121 C CA . ASN A 1 153 ? 3.863 1.405 -0.424 1.00 93.62 153 ASN A CA 1
ATOM 1122 C C . ASN A 1 153 ? 3.404 2.641 -1.222 1.00 93.62 153 ASN A C 1
ATOM 1124 O O . ASN A 1 153 ? 3.468 2.634 -2.460 1.00 93.62 153 ASN A O 1
ATOM 1128 N N . PRO A 1 154 ? 2.929 3.702 -0.551 1.00 93.50 154 PRO A N 1
ATOM 1129 C CA . PRO A 1 154 ? 2.443 4.898 -1.228 1.00 93.50 154 PRO A CA 1
ATOM 1130 C C . PRO A 1 154 ? 3.572 5.542 -2.067 1.00 93.50 154 PRO A C 1
ATOM 1132 O O . PRO A 1 154 ? 4.709 5.638 -1.593 1.00 93.50 154 PRO A O 1
ATOM 1135 N N . PRO A 1 155 ? 3.310 5.951 -3.324 1.00 86.88 155 PRO A N 1
ATOM 1136 C CA . PRO A 1 155 ? 4.348 6.425 -4.247 1.00 86.88 155 PRO A CA 1
ATOM 1137 C C . PRO A 1 155 ? 5.107 7.657 -3.737 1.00 86.88 155 PRO A C 1
ATOM 1139 O O . PRO A 1 155 ? 6.296 7.812 -4.023 1.00 86.88 155 PRO A O 1
ATOM 1142 N N . GLU A 1 156 ? 4.460 8.498 -2.932 1.00 87.00 156 GLU A N 1
ATOM 1143 C CA . GLU A 1 156 ? 5.053 9.674 -2.293 1.00 87.00 156 GLU A CA 1
ATOM 1144 C C . GLU A 1 156 ? 6.177 9.362 -1.296 1.00 87.00 156 GLU A C 1
ATOM 1146 O O . GLU A 1 156 ? 6.974 10.250 -1.002 1.00 87.00 156 GLU A O 1
ATOM 1151 N N . ASN A 1 157 ? 6.280 8.122 -0.806 1.00 89.06 157 ASN A N 1
ATOM 1152 C CA . ASN A 1 157 ? 7.356 7.717 0.101 1.00 89.06 157 ASN A CA 1
ATOM 1153 C C . ASN A 1 157 ? 8.642 7.326 -0.651 1.00 89.06 157 ASN A C 1
ATOM 1155 O O . ASN A 1 157 ? 9.696 7.182 -0.037 1.00 89.06 157 ASN A O 1
ATOM 1159 N N . THR A 1 158 ? 8.579 7.196 -1.980 1.00 82.94 158 THR A N 1
ATOM 1160 C CA . THR A 1 158 ? 9.723 6.892 -2.859 1.00 82.94 158 THR A CA 1
ATOM 1161 C C . THR A 1 158 ? 9.771 7.836 -4.072 1.00 82.94 158 THR A C 1
ATOM 1163 O O . THR A 1 158 ? 9.770 7.370 -5.216 1.00 82.94 158 THR A O 1
ATOM 1166 N N . PRO A 1 159 ? 9.785 9.169 -3.884 1.00 79.62 159 PRO A N 1
ATOM 1167 C CA . PRO A 1 159 ? 9.716 10.104 -4.999 1.00 79.62 159 PRO A CA 1
ATOM 1168 C C . PRO A 1 159 ? 10.997 10.018 -5.840 1.00 79.62 159 PRO A C 1
ATOM 1170 O O . PRO A 1 159 ? 12.105 10.144 -5.324 1.00 79.62 159 PRO A O 1
ATOM 1173 N N . GLY A 1 160 ? 10.851 9.764 -7.142 1.00 71.81 160 GLY A N 1
ATOM 1174 C CA . GLY A 1 160 ? 11.965 9.692 -8.099 1.00 71.81 160 GLY A CA 1
ATOM 1175 C C . GLY A 1 160 ? 12.868 8.453 -7.998 1.00 71.81 160 GLY A C 1
ATOM 1176 O O . GLY A 1 160 ? 13.639 8.212 -8.917 1.00 71.81 160 GLY A O 1
ATOM 1177 N N . ASN A 1 161 ? 12.743 7.646 -6.940 1.00 78.12 161 ASN A N 1
ATOM 1178 C CA . ASN A 1 161 ? 13.572 6.460 -6.682 1.00 78.12 161 ASN A CA 1
ATOM 1179 C C . ASN A 1 161 ? 12.728 5.197 -6.442 1.00 78.12 161 ASN A C 1
ATOM 1181 O O . ASN A 1 161 ? 13.174 4.268 -5.769 1.00 78.12 161 ASN A O 1
ATOM 1185 N N . ARG A 1 162 ? 11.488 5.167 -6.942 1.00 82.62 162 ARG A N 1
ATOM 1186 C CA . ARG A 1 162 ? 10.607 4.006 -6.796 1.00 82.62 162 ARG A CA 1
ATOM 1187 C C . ARG A 1 162 ? 11.104 2.852 -7.674 1.00 82.62 162 ARG A C 1
ATOM 1189 O O . ARG A 1 162 ? 11.202 3.041 -8.887 1.00 82.62 162 ARG A O 1
ATOM 1196 N N . PRO A 1 163 ? 11.385 1.668 -7.110 1.00 77.12 163 PRO A N 1
ATOM 1197 C CA . PRO A 1 163 ? 11.721 0.503 -7.915 1.00 77.12 163 PRO A CA 1
ATOM 1198 C C . PRO A 1 163 ? 10.554 0.092 -8.821 1.00 77.12 163 PRO A C 1
ATOM 1200 O O . PRO A 1 163 ? 9.405 0.093 -8.386 1.00 77.12 163 PRO A O 1
ATOM 1203 N N . ASP A 1 164 ? 10.850 -0.320 -10.058 1.00 71.88 164 ASP A N 1
ATOM 1204 C CA . ASP A 1 164 ? 9.834 -0.732 -11.046 1.00 71.88 164 ASP A CA 1
ATOM 1205 C C . ASP A 1 164 ? 9.013 -1.970 -10.594 1.00 71.88 164 ASP A C 1
ATOM 1207 O O . ASP A 1 164 ? 7.953 -2.232 -11.153 1.00 71.88 164 ASP A O 1
ATOM 1211 N N . TRP A 1 165 ? 9.485 -2.733 -9.598 1.00 70.00 165 TRP A N 1
ATOM 1212 C CA . TRP A 1 165 ? 8.790 -3.896 -9.019 1.00 70.00 165 TRP A CA 1
ATOM 1213 C C . TRP A 1 165 ? 7.927 -3.560 -7.793 1.00 70.00 165 TRP A C 1
ATOM 1215 O O . TRP A 1 165 ? 7.231 -4.432 -7.282 1.00 70.00 165 TRP A O 1
ATOM 1225 N N . MET A 1 166 ? 7.978 -2.324 -7.290 1.00 78.69 166 MET A N 1
ATOM 1226 C CA . MET A 1 166 ? 7.245 -1.936 -6.089 1.00 78.69 166 MET A CA 1
ATOM 1227 C C . MET A 1 166 ? 5.827 -1.483 -6.446 1.00 78.69 166 MET A C 1
ATOM 1229 O O . MET A 1 166 ? 5.622 -0.399 -7.004 1.00 78.69 166 MET A O 1
ATOM 1233 N N . GLU A 1 167 ? 4.834 -2.271 -6.050 1.00 85.56 167 GLU A N 1
ATOM 1234 C CA . GLU A 1 167 ? 3.414 -1.957 -6.239 1.00 85.56 167 GLU A CA 1
ATOM 1235 C C . GLU A 1 167 ? 2.837 -1.164 -5.063 1.00 85.56 167 GLU A C 1
ATOM 1237 O O . GLU A 1 167 ? 3.303 -1.288 -3.928 1.00 85.56 167 GLU A O 1
ATOM 1242 N N . THR A 1 168 ? 1.852 -0.307 -5.342 1.00 90.38 168 THR A N 1
ATOM 1243 C CA . THR A 1 168 ? 1.023 0.354 -4.327 1.00 90.38 168 THR A CA 1
ATOM 1244 C C . THR A 1 168 ? -0.300 -0.387 -4.222 1.00 90.38 168 THR A C 1
ATOM 1246 O O . THR A 1 168 ? -1.101 -0.317 -5.148 1.00 90.38 168 THR A O 1
ATOM 1249 N N . SER A 1 169 ? -0.561 -1.038 -3.092 1.00 91.69 169 SER A N 1
ATOM 1250 C CA . SER A 1 169 ? -1.844 -1.705 -2.835 1.00 91.69 169 SER A CA 1
ATOM 1251 C C . SER A 1 169 ? -2.749 -0.841 -1.964 1.00 91.69 169 SER A C 1
ATOM 1253 O O . SER A 1 169 ? -2.296 -0.157 -1.045 1.00 91.69 169 SER A O 1
ATOM 1255 N N . TYR A 1 170 ? -4.045 -0.892 -2.242 1.00 94.94 170 TYR A N 1
ATOM 1256 C CA . TYR A 1 170 ? -5.099 -0.140 -1.577 1.00 94.94 170 TYR A CA 1
ATOM 1257 C C . TYR A 1 170 ? -6.063 -1.130 -0.935 1.00 94.94 170 TYR A C 1
ATOM 1259 O O . TYR A 1 170 ? -6.694 -1.933 -1.623 1.00 94.94 170 TYR A O 1
ATOM 1267 N N . TYR A 1 171 ? -6.206 -1.041 0.381 1.00 97.31 171 TYR A N 1
ATOM 1268 C CA . TYR A 1 171 ? -7.075 -1.909 1.162 1.00 97.31 171 TYR A CA 1
ATOM 1269 C C . TYR A 1 171 ? -8.156 -1.103 1.861 1.00 97.31 171 TYR A C 1
ATOM 1271 O O . TYR A 1 171 ? -7.895 -0.020 2.382 1.00 97.31 171 TYR A O 1
ATOM 1279 N N . VAL A 1 172 ? -9.358 -1.657 1.936 1.00 97.88 172 VAL A N 1
ATOM 1280 C CA . VAL A 1 172 ? -10.454 -1.104 2.727 1.00 97.88 172 VAL A CA 1
ATOM 1281 C C . VAL A 1 172 ? -10.696 -2.003 3.921 1.00 97.88 172 VAL A C 1
ATOM 1283 O O . VAL A 1 172 ? -10.892 -3.208 3.782 1.00 97.88 172 VAL A O 1
ATOM 1286 N N . TRP A 1 173 ? -10.690 -1.395 5.099 1.00 98.19 173 TRP A N 1
ATOM 1287 C CA . TRP A 1 173 ? -11.058 -2.043 6.347 1.00 98.19 173 TRP A CA 1
ATOM 1288 C C . TRP A 1 173 ? -12.580 -2.139 6.476 1.00 98.19 173 TRP A C 1
ATOM 1290 O O . TRP A 1 173 ? -13.290 -1.134 6.329 1.00 98.19 173 TRP A O 1
ATOM 1300 N N . ASP A 1 174 ? -13.086 -3.340 6.752 1.00 95.88 174 ASP A N 1
ATOM 1301 C CA . ASP A 1 174 ? -14.517 -3.583 6.985 1.00 95.88 174 ASP A CA 1
ATOM 1302 C C . ASP A 1 174 ? -14.896 -3.704 8.470 1.00 95.88 174 ASP A C 1
ATOM 1304 O O . ASP A 1 174 ? -16.068 -3.874 8.795 1.00 95.88 174 ASP A O 1
ATOM 1308 N N . GLY A 1 175 ? -13.916 -3.563 9.365 1.00 94.62 175 GLY A N 1
ATOM 1309 C CA . GLY A 1 175 ? -14.076 -3.767 10.804 1.00 94.62 175 GLY A CA 1
ATOM 1310 C C . GLY A 1 175 ? -13.462 -5.074 11.300 1.00 94.62 175 GLY A C 1
ATOM 1311 O O . GLY A 1 175 ? -13.199 -5.195 12.496 1.00 94.62 175 GLY A O 1
ATOM 1312 N N . THR A 1 176 ? -13.201 -6.016 10.390 1.00 93.50 176 THR A N 1
ATOM 1313 C CA . THR A 1 176 ? -12.686 -7.354 10.705 1.00 93.50 176 THR A CA 1
ATOM 1314 C C . THR A 1 176 ? -11.464 -7.737 9.881 1.00 93.50 176 THR A C 1
ATOM 1316 O O . THR A 1 176 ? -10.518 -8.297 10.429 1.00 93.50 176 THR A O 1
ATOM 1319 N N . GLU A 1 177 ? -11.451 -7.406 8.592 1.00 95.50 177 GLU A N 1
ATOM 1320 C CA . GLU A 1 177 ? -10.352 -7.716 7.687 1.00 95.50 177 GLU A CA 1
ATOM 1321 C C . GLU A 1 177 ? -10.082 -6.575 6.697 1.00 95.50 177 GLU A C 1
ATOM 1323 O O . GLU A 1 177 ? -10.896 -5.671 6.475 1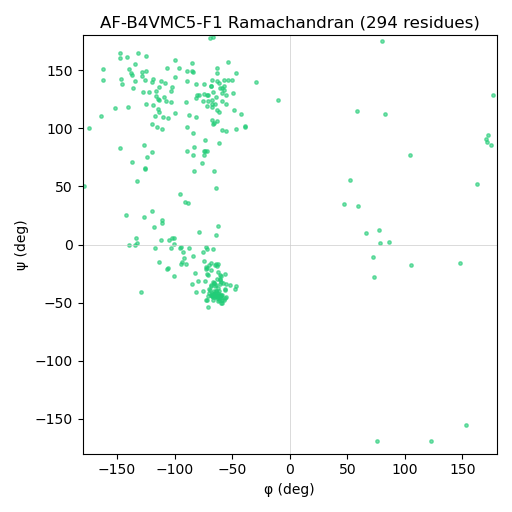.00 95.50 177 GLU A O 1
ATOM 1328 N N . LEU A 1 178 ? -8.885 -6.605 6.110 1.00 96.62 178 LEU A N 1
ATOM 1329 C CA . LEU A 1 178 ? -8.510 -5.717 5.013 1.00 96.62 178 LEU A CA 1
ATOM 1330 C C . LEU A 1 178 ? -8.863 -6.382 3.685 1.00 96.62 178 LEU A C 1
ATOM 1332 O O . LEU A 1 178 ? -8.341 -7.448 3.371 1.00 96.62 178 LEU A O 1
ATOM 1336 N N . ARG A 1 179 ? -9.688 -5.716 2.875 1.00 95.50 179 ARG A N 1
ATOM 1337 C CA . ARG A 1 179 ? -10.016 -6.150 1.511 1.00 95.50 179 ARG A CA 1
ATOM 1338 C C . ARG A 1 179 ? -9.254 -5.307 0.506 1.00 95.50 179 ARG A C 1
ATOM 1340 O O . ARG A 1 179 ? -9.397 -4.087 0.516 1.00 95.50 179 ARG A O 1
ATOM 1347 N N . GLU A 1 180 ? -8.456 -5.931 -0.353 1.00 90.06 180 GLU A N 1
ATOM 1348 C CA . GLU A 1 180 ? -7.788 -5.214 -1.442 1.00 90.06 180 GLU A CA 1
ATOM 1349 C C . GLU A 1 180 ? -8.835 -4.733 -2.456 1.00 90.06 180 GLU A C 1
ATOM 1351 O O . GLU A 1 180 ? -9.605 -5.528 -2.991 1.00 90.06 180 GLU A O 1
ATOM 1356 N N . VAL A 1 181 ? -8.897 -3.420 -2.682 1.00 90.50 181 VAL A N 1
ATOM 1357 C CA . VAL A 1 181 ? -9.853 -2.786 -3.611 1.00 90.50 181 VAL A CA 1
ATOM 1358 C C . VAL A 1 181 ? -9.189 -2.304 -4.893 1.00 90.50 181 VAL A C 1
ATOM 1360 O O . VAL A 1 181 ? -9.850 -2.096 -5.906 1.00 90.50 181 VAL A O 1
ATOM 1363 N N . SER A 1 182 ? -7.877 -2.105 -4.847 1.00 83.94 182 SER A N 1
ATOM 1364 C CA . SER A 1 182 ? -7.057 -1.749 -5.991 1.00 83.94 182 SER A CA 1
ATOM 1365 C C . SER A 1 182 ? -5.606 -2.051 -5.649 1.00 83.94 182 SER A C 1
ATOM 1367 O O . SER A 1 182 ? -5.191 -1.938 -4.502 1.00 83.94 182 SER A O 1
ATOM 1369 N N . THR A 1 183 ? -4.812 -2.370 -6.650 1.00 82.12 183 THR A N 1
ATOM 1370 C CA . THR A 1 183 ? -3.361 -2.220 -6.589 1.00 82.12 183 THR A CA 1
ATOM 1371 C C . THR A 1 183 ? -2.978 -1.354 -7.773 1.00 82.12 183 THR A C 1
ATOM 1373 O O . THR A 1 183 ? -3.736 -1.220 -8.741 1.00 82.12 183 THR A O 1
ATOM 1376 N N . SER A 1 184 ? -1.788 -0.775 -7.757 1.00 71.50 184 SER A N 1
ATOM 1377 C CA . SER A 1 184 ? -1.142 -0.317 -8.970 1.00 71.50 184 SER A CA 1
ATOM 1378 C C . SER A 1 184 ? -0.825 -1.515 -9.886 1.00 71.50 184 SER A C 1
ATOM 1380 O O . SER A 1 184 ? 0.267 -1.592 -10.412 1.00 71.50 184 SER A O 1
ATOM 1382 N N . SER A 1 185 ? -1.765 -2.429 -10.148 1.00 50.47 185 SER A N 1
ATOM 1383 C CA . SER A 1 185 ? -1.732 -3.443 -11.212 1.00 50.47 185 SER A CA 1
ATOM 1384 C C . SER A 1 185 ? -1.801 -2.818 -12.601 1.00 50.47 185 SER A C 1
ATOM 1386 O O . SER A 1 185 ? -1.631 -3.503 -13.610 1.00 50.47 185 SER A O 1
ATOM 1388 N N . SER A 1 186 ? -1.951 -1.492 -12.685 1.00 46.50 186 SER A N 1
ATOM 1389 C CA . SER A 1 186 ? -1.515 -0.791 -13.880 1.00 46.50 186 SER A CA 1
ATOM 1390 C C . SER A 1 186 ? -0.010 -0.940 -14.096 1.00 46.50 186 SER A C 1
ATOM 1392 O O . SER A 1 186 ? 0.388 -0.831 -15.229 1.00 46.50 186 SER A O 1
ATOM 1394 N N . SER A 1 187 ? 0.857 -1.210 -13.109 1.00 48.44 187 SER A N 1
ATOM 1395 C CA . SER A 1 187 ? 2.281 -1.463 -13.375 1.00 48.44 187 SER A CA 1
ATOM 1396 C C . SER A 1 187 ? 2.562 -2.876 -13.855 1.00 48.44 187 SER A C 1
ATOM 1398 O O . SER A 1 187 ? 3.474 -3.004 -14.650 1.00 48.44 187 SER A O 1
ATOM 1400 N N . SER A 1 188 ? 1.813 -3.910 -13.459 1.00 49.75 188 SER A N 1
ATOM 1401 C CA . SER A 1 188 ? 1.992 -5.255 -14.029 1.00 49.75 188 SER A CA 1
ATOM 1402 C C . SER A 1 188 ? 1.460 -5.322 -15.461 1.00 49.75 188 SER A C 1
ATOM 1404 O O . SER A 1 188 ? 2.213 -5.695 -16.352 1.00 49.75 188 SER A O 1
ATOM 1406 N N . SER A 1 189 ? 0.244 -4.825 -15.709 1.00 53.84 189 SER A N 1
ATOM 1407 C CA . SER A 1 189 ? -0.322 -4.724 -17.066 1.00 53.84 189 SER A CA 1
ATOM 1408 C C . SER A 1 189 ? 0.434 -3.736 -17.961 1.00 53.84 189 SER A C 1
ATOM 1410 O O . SER A 1 189 ? 0.779 -4.091 -19.076 1.00 53.84 189 SER A O 1
ATOM 1412 N N . ARG A 1 190 ? 0.814 -2.541 -17.484 1.00 60.12 190 ARG A N 1
ATOM 1413 C CA . ARG A 1 190 ? 1.657 -1.602 -18.256 1.00 60.12 190 ARG A CA 1
ATOM 1414 C C . ARG A 1 190 ? 3.075 -2.111 -18.446 1.00 60.12 190 ARG A C 1
ATOM 1416 O O . ARG A 1 190 ? 3.677 -1.812 -19.465 1.00 60.12 190 ARG A O 1
ATOM 1423 N N . LYS A 1 191 ? 3.657 -2.827 -17.478 1.00 65.06 191 LYS A N 1
ATOM 1424 C CA . LYS A 1 191 ? 4.977 -3.453 -17.653 1.00 65.06 191 LYS A CA 1
ATOM 1425 C C . LYS A 1 191 ? 4.892 -4.558 -18.688 1.00 65.06 191 LYS A C 1
ATOM 1427 O O . LYS A 1 191 ? 5.776 -4.614 -19.524 1.00 65.06 191 LYS A O 1
ATOM 1432 N N . GLU A 1 192 ? 3.848 -5.375 -18.655 1.00 69.44 192 GLU A N 1
ATOM 1433 C CA . GLU A 1 192 ? 3.591 -6.404 -19.660 1.00 69.44 192 GLU A CA 1
ATOM 1434 C C . GLU A 1 192 ? 3.334 -5.778 -21.037 1.00 69.44 192 GLU A C 1
ATOM 1436 O O . GLU A 1 192 ? 3.941 -6.205 -22.006 1.00 69.44 192 GLU A O 1
ATOM 1441 N N . GLU A 1 193 ? 2.569 -4.687 -21.127 1.00 69.38 193 GLU A N 1
ATOM 1442 C CA . GLU A 1 193 ? 2.371 -3.936 -22.373 1.00 69.38 193 GLU A CA 1
ATOM 1443 C C . GLU A 1 193 ? 3.674 -3.294 -22.875 1.00 69.38 193 GLU A C 1
ATOM 1445 O O . GLU A 1 193 ? 3.994 -3.383 -24.057 1.00 69.38 193 GLU A O 1
ATOM 1450 N N . VAL A 1 194 ? 4.454 -2.658 -21.995 1.00 73.50 194 VAL A N 1
ATOM 1451 C CA . VAL A 1 194 ? 5.758 -2.079 -22.345 1.00 73.50 194 VAL A CA 1
ATOM 1452 C C . VAL A 1 194 ? 6.721 -3.170 -22.791 1.00 73.50 194 VAL A C 1
ATOM 1454 O O . VAL A 1 194 ? 7.413 -2.976 -23.786 1.00 73.50 194 VAL A O 1
ATOM 1457 N N . ASP A 1 195 ? 6.779 -4.294 -22.085 1.00 79.94 195 ASP A N 1
ATOM 1458 C CA . ASP A 1 195 ? 7.678 -5.401 -22.395 1.00 79.94 195 ASP A CA 1
ATOM 1459 C C . ASP A 1 195 ? 7.234 -6.101 -23.702 1.00 79.94 195 ASP A C 1
ATOM 1461 O O . ASP A 1 195 ? 8.086 -6.355 -24.546 1.00 79.94 195 ASP A O 1
ATOM 1465 N N . ASP A 1 196 ? 5.932 -6.282 -23.964 1.00 75.94 196 ASP A N 1
ATOM 1466 C CA . ASP A 1 196 ? 5.426 -6.872 -25.217 1.00 75.94 196 ASP A CA 1
ATOM 1467 C C . ASP A 1 196 ? 5.647 -5.955 -26.433 1.00 75.94 196 ASP A C 1
ATOM 1469 O O . ASP A 1 196 ? 6.146 -6.386 -27.479 1.00 75.94 196 ASP A O 1
ATOM 1473 N N . TRP A 1 197 ? 5.380 -4.651 -26.297 1.00 78.06 197 TRP A N 1
ATOM 1474 C CA . TRP A 1 197 ? 5.730 -3.689 -27.345 1.00 78.06 197 TRP A CA 1
ATOM 1475 C C . TRP A 1 197 ? 7.240 -3.660 -27.585 1.00 78.06 197 TRP A C 1
ATOM 1477 O O . TRP A 1 197 ? 7.682 -3.594 -28.734 1.00 78.06 197 TRP A O 1
ATOM 1487 N N . THR A 1 198 ? 8.037 -3.739 -26.517 1.00 81.50 198 THR A N 1
ATOM 1488 C CA . THR A 1 198 ? 9.498 -3.811 -26.624 1.00 81.50 198 THR A CA 1
ATOM 1489 C C . THR A 1 198 ? 9.926 -5.065 -27.378 1.00 81.50 198 THR A C 1
ATOM 1491 O O . THR A 1 198 ? 10.725 -4.949 -28.305 1.00 81.50 198 THR A O 1
ATOM 1494 N N . ASP A 1 199 ? 9.362 -6.229 -27.059 1.00 80.44 199 ASP A N 1
ATOM 1495 C CA . ASP A 1 199 ? 9.607 -7.492 -27.757 1.00 80.44 199 ASP A CA 1
ATOM 1496 C C . ASP A 1 199 ? 9.205 -7.410 -29.231 1.00 80.44 199 ASP A C 1
ATOM 1498 O O . ASP A 1 199 ? 9.972 -7.797 -30.113 1.00 80.44 199 ASP A O 1
ATOM 1502 N N . THR A 1 200 ? 8.043 -6.828 -29.527 1.00 79.94 200 THR A N 1
ATOM 1503 C CA . THR A 1 200 ? 7.561 -6.619 -30.895 1.00 79.94 200 THR A CA 1
ATOM 1504 C C . THR A 1 200 ? 8.559 -5.805 -31.723 1.00 79.94 200 THR A C 1
ATOM 1506 O O . THR A 1 200 ? 8.918 -6.206 -32.836 1.00 79.94 200 THR A O 1
ATOM 1509 N N . PHE A 1 201 ? 9.057 -4.685 -31.190 1.00 82.38 201 PHE A N 1
ATOM 1510 C CA . PHE A 1 201 ? 10.066 -3.876 -31.880 1.00 82.38 201 PHE A CA 1
ATOM 1511 C C . PHE A 1 201 ? 11.425 -4.570 -31.937 1.00 82.38 201 PHE A C 1
ATOM 1513 O O . PHE A 1 201 ? 12.099 -4.515 -32.967 1.00 82.38 201 PHE A O 1
ATOM 1520 N N . PHE A 1 202 ? 11.815 -5.259 -30.868 1.00 82.69 202 PHE A N 1
ATOM 1521 C CA . PHE A 1 202 ? 13.056 -6.016 -30.818 1.00 82.69 202 PHE A CA 1
ATOM 1522 C C . PHE A 1 202 ? 13.081 -7.105 -31.899 1.00 82.69 202 PHE A C 1
ATOM 1524 O O . PHE A 1 202 ? 14.046 -7.184 -32.655 1.00 82.69 202 PHE A O 1
ATOM 1531 N N . TYR A 1 203 ? 12.001 -7.873 -32.071 1.00 79.25 203 TYR A N 1
ATOM 1532 C CA . TYR A 1 203 ? 11.899 -8.900 -33.115 1.00 79.25 203 TYR A CA 1
ATOM 1533 C C . TYR A 1 203 ? 11.759 -8.329 -34.528 1.00 79.25 203 TYR A C 1
ATOM 1535 O O . TYR A 1 203 ? 12.137 -8.994 -35.492 1.00 79.25 203 TYR A O 1
ATOM 1543 N N . ALA A 1 204 ? 11.247 -7.106 -34.684 1.00 78.56 204 ALA A N 1
ATOM 1544 C CA . ALA A 1 204 ? 11.267 -6.423 -35.977 1.00 78.56 204 ALA A CA 1
ATOM 1545 C C . ALA A 1 204 ? 12.703 -6.079 -36.418 1.00 78.56 204 ALA A C 1
ATOM 1547 O O . ALA A 1 204 ? 12.998 -6.087 -37.614 1.00 78.56 204 ALA A O 1
ATOM 1548 N N . VAL A 1 205 ? 13.595 -5.806 -35.459 1.00 78.94 205 VAL A N 1
ATOM 1549 C CA . VAL A 1 205 ? 15.023 -5.544 -35.697 1.00 78.94 205 VAL A CA 1
ATOM 1550 C C . VAL A 1 205 ? 15.839 -6.842 -35.775 1.00 78.94 205 VAL A C 1
ATOM 1552 O O . VAL A 1 205 ? 16.771 -6.911 -36.577 1.00 78.94 205 VAL A O 1
ATOM 1555 N N . HIS A 1 206 ? 15.463 -7.869 -35.003 1.00 80.06 206 HIS A N 1
ATOM 1556 C CA . HIS A 1 206 ? 16.114 -9.188 -34.935 1.00 80.06 206 HIS A CA 1
ATOM 1557 C C . HIS A 1 206 ? 15.130 -10.329 -35.234 1.00 80.06 206 HIS A C 1
ATOM 1559 O O . HIS A 1 206 ? 14.687 -11.036 -34.320 1.00 80.06 206 HIS A O 1
ATOM 1565 N N . PRO A 1 207 ? 14.754 -10.545 -36.508 1.00 79.94 207 PRO A N 1
ATOM 1566 C CA . PRO A 1 207 ? 13.788 -11.583 -36.871 1.00 79.94 207 PRO A CA 1
ATOM 1567 C C . PRO A 1 207 ? 14.227 -13.006 -36.491 1.00 79.94 207 PRO A C 1
ATOM 1569 O O . PRO A 1 207 ? 13.384 -13.873 -36.268 1.00 79.94 207 PRO A O 1
ATOM 1572 N N . ASP A 1 208 ? 15.536 -13.251 -36.399 1.00 82.25 208 ASP A N 1
ATOM 1573 C CA . ASP A 1 208 ? 16.155 -14.515 -35.982 1.00 82.25 208 ASP A CA 1
ATOM 1574 C C . ASP A 1 208 ? 15.961 -14.836 -34.488 1.00 82.25 208 ASP A C 1
ATOM 1576 O O . ASP A 1 208 ? 16.083 -15.995 -34.076 1.00 82.25 208 ASP A O 1
ATOM 1580 N N . MET A 1 209 ? 15.603 -13.830 -33.687 1.00 80.19 209 MET A N 1
ATOM 1581 C CA . MET A 1 209 ? 15.292 -13.970 -32.264 1.00 80.19 209 MET A CA 1
ATOM 1582 C C . MET A 1 209 ? 13.793 -14.155 -31.986 1.00 80.19 209 MET A C 1
ATOM 1584 O O . MET A 1 209 ? 13.421 -14.366 -30.834 1.00 80.19 209 MET A O 1
ATOM 1588 N N . LYS A 1 210 ? 12.919 -14.124 -33.003 1.00 76.81 210 LYS A N 1
ATOM 1589 C CA . LYS A 1 210 ? 11.460 -14.190 -32.817 1.00 76.81 210 LYS A CA 1
ATOM 1590 C C . LYS A 1 210 ? 11.031 -15.428 -32.017 1.00 76.81 210 LYS A C 1
ATOM 1592 O O . LYS A 1 210 ? 11.259 -16.561 -32.437 1.00 76.81 210 LYS A O 1
ATOM 1597 N N . GLY A 1 211 ? 10.370 -15.197 -30.880 1.00 70.44 211 GLY A N 1
ATOM 1598 C CA . GLY A 1 211 ? 9.886 -16.253 -29.982 1.00 70.44 211 GLY A CA 1
ATOM 1599 C C . GLY A 1 211 ? 10.970 -16.892 -29.105 1.00 70.44 211 GLY A C 1
ATOM 1600 O O . GLY A 1 211 ? 10.729 -17.945 -28.515 1.00 70.44 211 GLY A O 1
ATOM 1601 N N . ARG A 1 212 ? 12.165 -16.292 -29.024 1.00 75.62 212 ARG A N 1
ATOM 1602 C CA . ARG A 1 212 ? 13.271 -16.741 -28.169 1.00 75.62 212 ARG A CA 1
ATOM 1603 C C . ARG A 1 212 ? 13.533 -15.701 -27.086 1.00 75.62 212 ARG A C 1
ATOM 1605 O O . ARG A 1 212 ? 13.628 -14.516 -27.379 1.00 75.62 212 ARG A O 1
ATOM 1612 N N . SER A 1 213 ? 13.728 -16.156 -25.850 1.00 72.69 213 SER A N 1
ATOM 1613 C CA . SER A 1 213 ? 14.194 -15.280 -24.771 1.00 72.69 213 SER A CA 1
ATOM 1614 C C . SER A 1 213 ? 15.636 -14.837 -25.025 1.00 72.69 213 SER A C 1
ATOM 1616 O O . SER A 1 213 ? 16.464 -15.642 -25.459 1.00 72.69 213 SER A O 1
ATOM 1618 N N . ILE A 1 214 ? 15.942 -13.580 -24.703 1.00 77.69 214 ILE A N 1
ATOM 1619 C CA . ILE A 1 214 ? 17.312 -13.058 -24.688 1.00 77.69 214 ILE A CA 1
ATOM 1620 C C . ILE A 1 214 ? 18.053 -13.686 -23.500 1.00 77.69 214 ILE A C 1
ATOM 1622 O O . ILE A 1 214 ? 17.559 -13.662 -22.372 1.00 77.69 214 ILE A O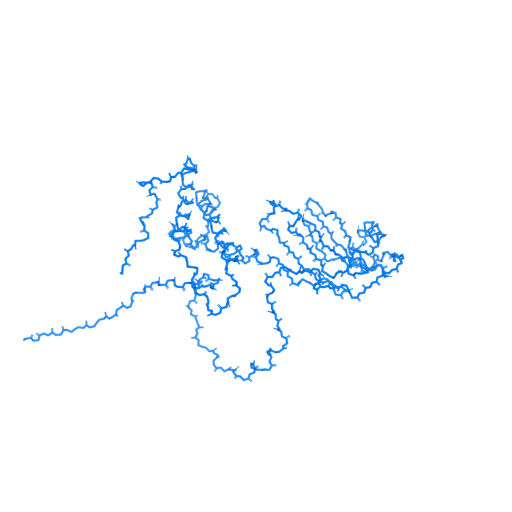 1
ATOM 1626 N N . ASP A 1 215 ? 19.226 -14.262 -23.751 1.00 78.00 215 ASP A N 1
ATOM 1627 C CA . ASP A 1 215 ? 20.107 -14.784 -22.706 1.00 78.00 215 ASP A CA 1
ATOM 1628 C C . ASP A 1 215 ? 20.926 -13.633 -22.080 1.00 78.00 215 ASP A C 1
ATOM 1630 O O . ASP A 1 215 ? 21.426 -12.779 -22.819 1.00 78.00 215 ASP A O 1
ATOM 1634 N N . PRO A 1 216 ? 21.119 -13.585 -20.747 1.00 70.62 216 PRO A N 1
ATOM 1635 C CA . PRO A 1 216 ? 21.883 -12.519 -20.089 1.00 70.62 216 PRO A CA 1
ATOM 1636 C C . PRO A 1 216 ? 23.323 -12.332 -20.592 1.00 70.62 216 PRO A C 1
ATOM 1638 O O . PRO A 1 216 ? 23.868 -11.238 -20.474 1.00 70.62 216 PRO A O 1
ATOM 1641 N N . SER A 1 217 ? 23.945 -13.372 -21.156 1.00 67.62 217 SER A N 1
ATOM 1642 C CA . SER A 1 217 ? 25.280 -13.298 -21.767 1.00 67.62 217 SER A CA 1
ATOM 1643 C C . SER A 1 217 ? 25.294 -12.589 -23.128 1.00 67.62 217 SER A C 1
ATOM 1645 O O . SER A 1 217 ? 26.354 -12.188 -23.610 1.00 67.62 217 SER A O 1
ATOM 1647 N N . GLN A 1 218 ? 24.129 -12.387 -23.753 1.00 78.44 218 GLN A N 1
ATOM 1648 C CA . GLN A 1 218 ? 23.975 -11.665 -25.017 1.00 78.44 218 GLN A CA 1
ATOM 1649 C C . GLN A 1 218 ? 23.911 -10.153 -24.767 1.00 78.44 218 GLN A C 1
ATOM 1651 O O . GLN A 1 218 ? 22.908 -9.496 -25.049 1.00 78.44 218 GLN A O 1
ATOM 1656 N N . GLU A 1 219 ? 25.001 -9.589 -24.243 1.00 77.75 219 GLU A N 1
ATOM 1657 C CA . GLU A 1 219 ? 25.070 -8.203 -23.755 1.00 77.75 219 GLU A CA 1
ATOM 1658 C C . GLU A 1 219 ? 24.581 -7.155 -24.771 1.00 77.75 219 GLU A C 1
ATOM 1660 O O . GLU A 1 219 ? 23.960 -6.163 -24.386 1.00 77.75 219 GLU A O 1
ATOM 1665 N N . LEU A 1 220 ? 24.818 -7.378 -26.070 1.00 80.94 220 LEU A N 1
ATOM 1666 C CA . LEU A 1 220 ? 24.341 -6.493 -27.135 1.00 80.94 220 LEU A CA 1
ATOM 1667 C C . LEU A 1 220 ? 22.809 -6.508 -27.259 1.00 80.94 220 LEU A C 1
ATOM 1669 O O . LEU A 1 220 ? 22.195 -5.444 -27.280 1.00 80.94 220 LEU A O 1
ATOM 1673 N N . TYR A 1 221 ? 22.182 -7.688 -27.284 1.00 82.94 221 TYR A N 1
ATOM 1674 C CA . TYR A 1 221 ? 20.721 -7.806 -27.348 1.00 82.94 221 TYR A CA 1
ATOM 1675 C C . TYR A 1 221 ? 20.056 -7.275 -26.085 1.00 82.94 221 TYR A C 1
ATOM 1677 O O . TYR A 1 221 ? 19.069 -6.553 -26.178 1.00 82.94 221 TYR A O 1
ATOM 1685 N N . VAL A 1 222 ? 20.644 -7.544 -24.917 1.00 74.69 222 VAL A N 1
ATOM 1686 C CA . VAL A 1 222 ? 20.186 -6.977 -23.643 1.00 74.69 222 VAL A CA 1
ATOM 1687 C C . VAL A 1 222 ? 20.226 -5.447 -23.689 1.00 74.69 222 VAL A C 1
ATOM 1689 O O . VAL A 1 222 ? 19.282 -4.785 -23.260 1.00 74.69 222 VAL A O 1
ATOM 1692 N N . ARG A 1 223 ? 21.296 -4.853 -24.226 1.00 77.75 223 ARG A N 1
ATOM 1693 C CA . ARG A 1 223 ? 21.423 -3.394 -24.337 1.00 77.75 223 ARG A CA 1
ATOM 1694 C C . ARG A 1 223 ? 20.427 -2.796 -25.330 1.00 77.75 223 ARG A C 1
ATOM 1696 O O . ARG A 1 223 ? 19.804 -1.789 -25.008 1.00 77.75 223 ARG A O 1
ATOM 1703 N N . GLU A 1 224 ? 20.262 -3.404 -26.503 1.00 81.38 224 GLU A N 1
ATOM 1704 C CA . GLU A 1 224 ? 19.303 -2.950 -27.519 1.00 81.38 224 GLU A CA 1
ATOM 1705 C C . GLU A 1 224 ? 17.858 -3.049 -27.024 1.00 81.38 224 GLU A C 1
ATOM 1707 O O . GLU A 1 224 ? 17.095 -2.093 -27.157 1.00 81.38 224 GLU A O 1
ATOM 1712 N N . TRP A 1 225 ? 17.500 -4.160 -26.380 1.00 85.62 225 TRP A N 1
ATOM 1713 C CA . TRP A 1 225 ? 16.179 -4.356 -25.792 1.00 85.62 225 TRP A CA 1
ATOM 1714 C C . TRP A 1 225 ? 15.889 -3.324 -24.697 1.00 85.62 225 TRP A C 1
ATOM 1716 O O . TRP A 1 225 ? 14.841 -2.683 -24.707 1.00 85.62 225 TRP A O 1
ATOM 1726 N N . ASN A 1 226 ? 16.849 -3.060 -23.805 1.00 80.50 226 ASN A N 1
ATOM 1727 C CA . ASN A 1 226 ? 16.694 -2.028 -22.776 1.00 80.50 226 ASN A CA 1
ATOM 1728 C C . ASN A 1 226 ? 16.584 -0.609 -23.361 1.00 80.50 226 ASN A C 1
ATOM 1730 O O . ASN A 1 226 ? 15.833 0.216 -22.835 1.00 80.50 226 ASN A O 1
ATOM 1734 N N . ALA A 1 227 ? 17.304 -0.317 -24.447 1.00 80.25 227 ALA A N 1
ATOM 1735 C CA . ALA A 1 227 ? 17.216 0.968 -25.135 1.00 80.25 227 ALA A CA 1
ATOM 1736 C C . ALA A 1 227 ? 15.833 1.167 -25.780 1.00 80.25 227 ALA A C 1
ATOM 1738 O O . ALA A 1 227 ? 15.212 2.217 -25.596 1.00 80.25 227 ALA A O 1
ATOM 1739 N N . LEU A 1 228 ? 15.311 0.136 -26.455 1.00 79.81 228 LEU A N 1
ATOM 1740 C CA . LEU A 1 228 ? 13.945 0.112 -26.988 1.00 79.81 228 LEU A CA 1
ATOM 1741 C C . LEU A 1 228 ? 12.914 0.295 -25.868 1.00 79.81 228 LEU A C 1
ATOM 1743 O O . LEU A 1 228 ? 12.059 1.178 -25.960 1.00 79.81 228 LEU A O 1
ATOM 1747 N N . ARG A 1 229 ? 13.055 -0.452 -24.766 1.00 82.75 229 ARG A N 1
ATOM 1748 C CA . ARG A 1 229 ? 12.170 -0.371 -23.597 1.00 82.75 229 ARG A CA 1
ATOM 1749 C C . ARG A 1 229 ? 12.080 1.033 -23.021 1.00 82.75 229 ARG A C 1
ATOM 1751 O O . ARG A 1 229 ? 11.001 1.464 -22.627 1.00 82.75 229 ARG A O 1
ATOM 1758 N N . GLY A 1 230 ? 13.191 1.769 -22.981 1.00 77.69 230 GLY A N 1
ATOM 1759 C CA . GLY A 1 230 ? 13.211 3.155 -22.511 1.00 77.69 230 GLY A CA 1
ATOM 1760 C C . GLY A 1 230 ? 12.347 4.090 -23.363 1.00 77.69 230 GLY A C 1
ATOM 1761 O O . GLY A 1 230 ? 11.613 4.922 -22.826 1.00 77.69 230 GLY A O 1
ATOM 1762 N N . VAL A 1 231 ? 12.384 3.932 -24.689 1.00 79.81 231 VAL A N 1
ATOM 1763 C CA . VAL A 1 231 ? 11.550 4.711 -25.619 1.00 79.81 231 VAL A CA 1
ATOM 1764 C C . VAL A 1 231 ? 10.083 4.286 -25.522 1.00 79.81 231 VAL A C 1
ATOM 1766 O O . VAL A 1 231 ? 9.207 5.148 -25.420 1.00 79.81 231 VAL A O 1
ATOM 1769 N N . VAL A 1 232 ? 9.818 2.976 -25.484 1.00 78.75 232 VAL A N 1
ATOM 1770 C CA . VAL A 1 232 ? 8.467 2.404 -25.368 1.00 78.75 232 VAL A CA 1
ATOM 1771 C C . VAL A 1 232 ? 7.803 2.807 -24.051 1.00 78.75 232 VAL A C 1
ATOM 1773 O O . VAL A 1 232 ? 6.658 3.243 -24.072 1.00 78.75 232 VAL A O 1
ATOM 1776 N N . LYS A 1 233 ? 8.519 2.776 -22.918 1.00 75.12 233 LYS A N 1
ATOM 1777 C CA . LYS A 1 233 ? 8.016 3.212 -21.599 1.00 75.12 233 LYS A CA 1
ATOM 1778 C C . LYS A 1 233 ? 7.487 4.648 -21.636 1.00 75.12 233 LYS A C 1
ATOM 1780 O O . LYS A 1 233 ? 6.396 4.919 -21.141 1.00 75.12 233 LYS A O 1
ATOM 1785 N N . ASN A 1 234 ? 8.236 5.559 -22.260 1.00 72.69 234 ASN A N 1
ATOM 1786 C CA . ASN A 1 234 ? 7.825 6.957 -22.404 1.00 72.69 234 ASN A CA 1
ATOM 1787 C C . ASN A 1 234 ? 6.628 7.117 -23.351 1.00 72.69 234 ASN A C 1
ATOM 1789 O O . ASN A 1 234 ? 5.769 7.968 -23.129 1.00 72.69 234 ASN A O 1
ATOM 1793 N N . TRP A 1 235 ? 6.570 6.304 -24.406 1.00 71.38 235 TRP A N 1
ATOM 1794 C CA . TRP A 1 235 ? 5.483 6.329 -25.378 1.00 71.38 235 TRP A CA 1
ATOM 1795 C C . TRP A 1 235 ? 4.171 5.770 -24.812 1.00 71.38 235 TRP A C 1
ATOM 1797 O O . TRP A 1 235 ? 3.149 6.443 -24.908 1.00 71.38 235 TRP A O 1
ATOM 1807 N N . VAL A 1 236 ? 4.201 4.611 -24.148 1.00 67.06 236 VAL A N 1
ATOM 1808 C CA . VAL A 1 236 ? 3.038 4.028 -23.454 1.00 67.06 236 VAL A CA 1
ATOM 1809 C C . VAL A 1 236 ? 2.537 4.978 -22.363 1.00 67.06 236 VAL A C 1
ATOM 1811 O O . VAL A 1 236 ? 1.344 5.263 -22.301 1.00 67.06 236 VAL A O 1
ATOM 1814 N N . GLY A 1 237 ? 3.441 5.584 -21.583 1.00 62.75 237 GLY A N 1
ATOM 1815 C CA . GLY A 1 237 ? 3.064 6.604 -20.597 1.00 62.75 237 GLY A CA 1
ATOM 1816 C C . GLY A 1 237 ? 2.390 7.843 -21.211 1.00 62.75 237 GLY A C 1
ATOM 1817 O O . GLY A 1 237 ? 1.478 8.414 -20.610 1.00 62.75 237 GLY A O 1
ATOM 1818 N N . TRP A 1 238 ? 2.791 8.249 -22.423 1.00 64.31 238 TRP A N 1
ATOM 1819 C CA . TRP A 1 238 ? 2.128 9.324 -23.171 1.00 64.31 238 TRP A CA 1
ATOM 1820 C C . TRP A 1 238 ? 0.742 8.907 -23.677 1.00 64.31 238 TRP A C 1
ATOM 1822 O O . TRP A 1 238 ? -0.187 9.709 -23.575 1.00 64.31 238 TRP A O 1
ATOM 1832 N N . ILE A 1 239 ? 0.584 7.680 -24.187 1.00 59.38 239 ILE A N 1
ATOM 1833 C CA . ILE A 1 239 ? -0.712 7.157 -24.651 1.00 59.38 239 ILE A CA 1
ATOM 1834 C C . ILE A 1 239 ? -1.715 7.167 -23.501 1.00 59.38 239 ILE A C 1
ATOM 1836 O O . ILE A 1 239 ? -2.786 7.740 -23.639 1.00 59.38 239 ILE A O 1
ATOM 1840 N N . GLU A 1 240 ? -1.355 6.624 -22.342 1.00 56.16 240 GLU A N 1
ATOM 1841 C CA . GLU A 1 240 ? -2.259 6.571 -21.187 1.00 56.16 240 GLU A CA 1
ATOM 1842 C C . GLU A 1 240 ? -2.650 7.953 -20.646 1.00 56.16 240 GLU A C 1
ATOM 1844 O O . GLU A 1 240 ? -3.733 8.124 -20.093 1.00 56.16 240 GLU A O 1
ATOM 1849 N N . SER A 1 241 ? -1.771 8.946 -20.800 1.00 49.94 241 SER A N 1
ATOM 1850 C CA . SER A 1 241 ? -2.014 10.313 -20.323 1.00 49.94 241 SER A CA 1
ATOM 1851 C C . SER A 1 241 ? -2.865 11.147 -21.286 1.00 49.94 241 SER A C 1
ATOM 1853 O O . SER A 1 241 ? -3.484 12.120 -20.860 1.00 49.94 241 SER A O 1
ATOM 1855 N N . ASN A 1 242 ? -2.878 10.807 -22.579 1.00 48.16 242 ASN A N 1
ATOM 1856 C CA . ASN A 1 242 ? -3.561 11.585 -23.620 1.00 48.16 242 ASN A CA 1
ATOM 1857 C C . ASN A 1 242 ? -4.754 10.854 -24.250 1.00 48.16 242 ASN A C 1
ATOM 1859 O O . ASN A 1 242 ? -5.583 11.492 -24.896 1.00 48.16 242 ASN A O 1
ATOM 1863 N N . CYS A 1 243 ? -4.874 9.544 -24.045 1.00 48.81 243 CYS A N 1
ATOM 1864 C CA . CYS A 1 243 ? -6.030 8.748 -24.427 1.00 48.81 243 CYS A CA 1
ATOM 1865 C C . CYS A 1 243 ? -6.832 8.410 -23.161 1.00 48.81 243 CYS A C 1
ATOM 1867 O O . CYS A 1 243 ? -6.394 7.624 -22.325 1.00 48.81 243 CYS A O 1
ATOM 1869 N N . GLY A 1 244 ? -8.010 9.025 -23.004 1.00 44.56 244 GLY A N 1
ATOM 1870 C CA . GLY A 1 244 ? -8.968 8.668 -21.949 1.00 44.56 244 GLY A CA 1
ATOM 1871 C C . GLY A 1 244 ? -9.570 7.263 -22.143 1.00 44.56 244 GLY A C 1
ATOM 1872 O O . GLY A 1 244 ? -9.260 6.597 -23.134 1.00 44.56 244 GLY A O 1
ATOM 1873 N N . PRO A 1 245 ? -10.449 6.787 -21.231 1.00 39.25 245 PRO A N 1
ATOM 1874 C CA . PRO A 1 245 ? -11.160 5.523 -21.428 1.00 39.25 245 PRO A CA 1
ATOM 1875 C C . PRO A 1 245 ? -11.894 5.581 -22.768 1.00 39.25 245 PRO A C 1
ATOM 1877 O O . PRO A 1 245 ? -12.578 6.569 -23.029 1.00 39.25 245 PRO A O 1
ATOM 1880 N N . ALA A 1 246 ? -11.701 4.559 -23.606 1.00 41.72 246 ALA A N 1
ATOM 1881 C CA . ALA A 1 246 ? -12.173 4.518 -24.986 1.00 41.72 246 ALA A CA 1
ATOM 1882 C C . ALA A 1 246 ? -13.643 4.962 -25.094 1.00 41.72 246 ALA A C 1
ATOM 1884 O O . ALA A 1 246 ? -14.563 4.197 -24.805 1.00 41.72 246 ALA A O 1
ATOM 1885 N N . SER A 1 247 ? -13.857 6.218 -25.486 1.00 35.59 247 SER A N 1
ATOM 1886 C CA . SER A 1 247 ? -15.137 6.706 -25.974 1.00 35.59 247 SER A CA 1
ATOM 1887 C C . SER A 1 247 ? -15.157 6.481 -27.480 1.00 35.59 247 SER A C 1
ATOM 1889 O O . SER A 1 247 ? -14.144 6.623 -28.164 1.00 35.59 247 SER A O 1
ATOM 1891 N N . SER A 1 248 ? -16.311 6.069 -27.986 1.00 40.03 248 SER A N 1
ATOM 1892 C CA . SER A 1 248 ? -16.520 5.529 -29.329 1.00 40.03 248 SER A CA 1
ATOM 1893 C C . SER A 1 248 ? -16.255 6.484 -30.498 1.00 40.03 248 SER A C 1
ATOM 1895 O O . SER A 1 248 ? -16.554 6.103 -31.619 1.00 40.03 248 SER A O 1
ATOM 1897 N N . ASP A 1 249 ? -15.704 7.683 -30.290 1.00 37.03 249 ASP A N 1
ATOM 1898 C CA . ASP A 1 249 ? -15.639 8.715 -31.338 1.00 37.03 249 ASP A CA 1
ATOM 1899 C C . ASP A 1 249 ? -14.340 9.547 -31.353 1.00 37.03 249 ASP A C 1
ATOM 1901 O O . ASP A 1 249 ? -14.330 10.677 -31.843 1.00 37.03 249 ASP A O 1
ATOM 1905 N N . GLN A 1 250 ? -13.215 9.024 -30.853 1.00 37.81 250 GLN A N 1
ATOM 1906 C CA . GLN A 1 250 ? -11.909 9.679 -31.040 1.00 37.81 250 GLN A CA 1
ATOM 1907 C C . GLN A 1 250 ? -10.874 8.729 -31.634 1.00 37.81 250 GLN A C 1
ATOM 1909 O O . GLN A 1 250 ? -10.074 8.100 -30.943 1.00 37.81 250 GLN A O 1
ATOM 1914 N N . ASP A 1 251 ? -10.896 8.670 -32.961 1.00 39.31 251 ASP A N 1
ATOM 1915 C CA . ASP A 1 251 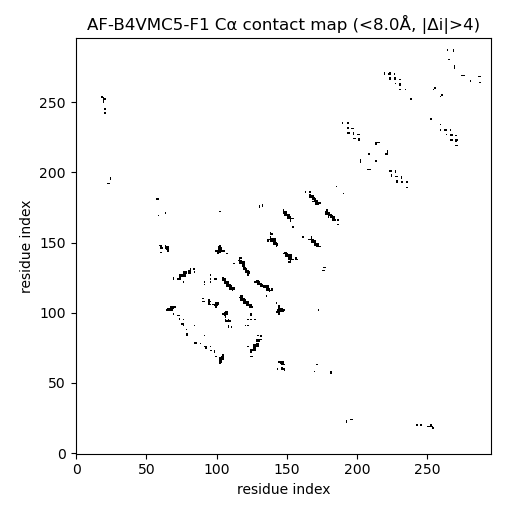? -9.868 8.031 -33.761 1.00 39.31 251 ASP A CA 1
ATOM 1916 C C . ASP A 1 251 ? -8.591 8.886 -33.825 1.00 39.31 251 ASP A C 1
ATOM 1918 O O . ASP A 1 251 ? -8.636 10.090 -34.086 1.00 39.31 251 ASP A O 1
ATOM 1922 N N . GLN A 1 252 ? -7.453 8.185 -33.715 1.00 43.03 252 GLN A N 1
ATOM 1923 C CA . GLN A 1 252 ? -6.129 8.513 -34.272 1.00 43.03 252 GLN A CA 1
ATOM 1924 C C . GLN A 1 252 ? -5.039 9.045 -33.311 1.00 43.03 252 GLN A C 1
ATOM 1926 O O . GLN A 1 252 ? -4.609 10.192 -33.381 1.00 43.03 252 GLN A O 1
ATOM 1931 N N . ALA A 1 253 ? -4.437 8.132 -32.539 1.00 40.88 253 ALA A N 1
ATOM 1932 C CA . ALA A 1 253 ? -3.038 8.227 -32.097 1.00 40.88 253 ALA A CA 1
ATOM 1933 C C . ALA A 1 253 ? -2.267 6.998 -32.618 1.00 40.88 253 ALA A C 1
ATOM 1935 O O . ALA A 1 253 ? -2.098 5.996 -31.933 1.00 40.88 253 ALA A O 1
ATOM 1936 N N . SER A 1 254 ? -1.877 7.039 -33.894 1.00 41.53 254 SER A N 1
ATOM 1937 C CA . SER A 1 254 ? -1.304 5.880 -34.591 1.00 41.53 254 SER A CA 1
ATOM 1938 C C . SER A 1 254 ? 0.208 5.727 -34.370 1.00 41.53 254 SER A C 1
ATOM 1940 O O . SER A 1 254 ? 0.961 6.702 -34.327 1.00 41.53 254 SER A O 1
ATOM 1942 N N . VAL A 1 255 ? 0.673 4.474 -34.383 1.00 43.44 255 VAL A N 1
ATOM 1943 C CA . VAL A 1 255 ? 2.082 4.013 -34.465 1.00 43.44 255 VAL A CA 1
ATOM 1944 C C . VAL A 1 255 ? 2.780 4.435 -35.791 1.00 43.44 255 VAL A C 1
ATOM 1946 O O . VAL A 1 255 ? 3.836 3.922 -36.180 1.00 43.44 255 VAL A O 1
ATOM 1949 N N . ASN A 1 256 ? 2.192 5.398 -36.511 1.00 44.44 256 ASN A N 1
ATOM 1950 C CA . ASN A 1 256 ? 2.722 6.053 -37.707 1.00 44.44 256 ASN A CA 1
ATOM 1951 C C . ASN A 1 256 ? 3.323 7.435 -37.402 1.00 44.44 256 ASN A C 1
ATOM 1953 O O . ASN A 1 256 ? 3.722 8.142 -38.324 1.00 44.44 256 ASN A O 1
ATOM 1957 N N . ASN A 1 257 ? 3.413 7.834 -36.127 1.00 54.62 257 ASN A N 1
ATOM 1958 C CA . ASN A 1 257 ? 4.144 9.038 -35.750 1.00 54.62 257 ASN A CA 1
ATOM 1959 C C . ASN A 1 257 ? 5.641 8.836 -36.045 1.00 54.62 257 ASN A C 1
ATOM 1961 O O . ASN A 1 257 ? 6.338 8.120 -35.321 1.00 54.62 257 ASN A O 1
ATOM 1965 N N . VAL A 1 258 ? 6.111 9.465 -37.126 1.00 54.88 258 VAL A N 1
ATOM 1966 C CA . VAL A 1 258 ? 7.497 9.428 -37.624 1.00 54.88 258 VAL A CA 1
ATOM 1967 C C . VAL A 1 258 ? 8.505 9.647 -36.485 1.00 54.88 258 VAL A C 1
ATOM 1969 O O . VAL A 1 258 ? 9.496 8.927 -36.409 1.00 54.88 258 VAL A O 1
ATOM 1972 N N . SER A 1 259 ? 8.171 10.498 -35.507 1.00 65.75 259 SER A N 1
ATOM 1973 C CA . SER A 1 259 ? 9.026 10.797 -34.352 1.00 65.75 259 SER A CA 1
ATOM 1974 C C . SER A 1 259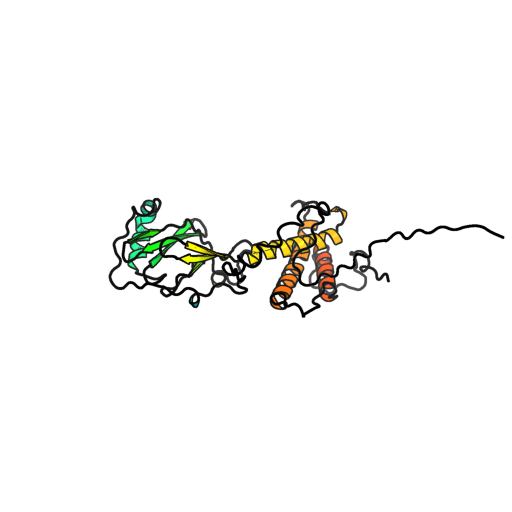 ? 9.283 9.603 -33.421 1.00 65.75 259 SER A C 1
ATOM 1976 O O . SER A 1 259 ? 10.368 9.487 -32.855 1.00 65.75 259 SER A O 1
ATOM 1978 N N . VAL A 1 260 ? 8.314 8.702 -33.226 1.00 64.62 260 VAL A N 1
ATOM 1979 C CA . VAL A 1 260 ? 8.506 7.525 -32.353 1.00 64.62 260 VAL A CA 1
ATOM 1980 C C . VAL A 1 260 ? 9.379 6.488 -33.053 1.00 64.62 260 VAL A C 1
ATOM 1982 O O . VAL A 1 260 ? 10.269 5.914 -32.432 1.00 64.62 260 VAL A O 1
ATOM 1985 N N . ARG A 1 261 ? 9.173 6.294 -34.361 1.00 66.50 261 ARG A N 1
ATOM 1986 C CA . ARG A 1 261 ? 9.994 5.386 -35.174 1.00 66.50 261 ARG A CA 1
ATOM 1987 C C . ARG A 1 261 ? 11.444 5.855 -35.256 1.00 66.50 261 ARG A C 1
ATOM 1989 O O . ARG A 1 261 ? 12.341 5.028 -35.136 1.00 66.50 261 ARG A O 1
ATOM 1996 N N . GLU A 1 262 ? 11.664 7.161 -35.393 1.00 71.19 262 GLU A N 1
ATOM 1997 C CA . GLU A 1 262 ? 12.997 7.770 -35.331 1.00 71.19 262 GLU A CA 1
ATOM 1998 C C . GLU A 1 262 ? 13.651 7.535 -33.966 1.00 71.19 262 GLU A C 1
ATOM 2000 O O . GLU A 1 262 ? 14.755 7.013 -33.908 1.00 71.19 262 GLU A O 1
ATOM 2005 N N . LYS A 1 263 ? 12.943 7.774 -32.855 1.00 77.00 263 LYS A N 1
ATOM 2006 C CA . LYS A 1 263 ? 13.486 7.522 -31.506 1.00 77.00 263 LYS A CA 1
ATOM 2007 C C . LYS A 1 263 ? 13.831 6.053 -31.249 1.00 77.00 263 LYS A C 1
ATOM 2009 O O . LYS A 1 263 ? 14.818 5.775 -30.575 1.00 77.00 263 LYS A O 1
ATOM 2014 N N . LEU A 1 264 ? 13.028 5.116 -31.756 1.00 77.88 264 LEU A N 1
ATOM 2015 C CA . LEU A 1 264 ? 13.314 3.679 -31.654 1.00 77.88 264 LEU A CA 1
ATOM 2016 C C . LEU A 1 264 ? 14.546 3.299 -32.488 1.00 77.88 264 LEU A C 1
ATOM 2018 O O . LEU A 1 264 ? 15.392 2.541 -32.016 1.00 77.88 264 LEU A O 1
ATOM 2022 N N . ALA A 1 265 ? 14.675 3.854 -33.696 1.00 78.31 265 ALA A N 1
ATOM 2023 C CA . ALA A 1 265 ? 15.851 3.667 -34.540 1.00 78.31 265 ALA A CA 1
ATOM 2024 C C . ALA A 1 265 ? 17.117 4.244 -33.879 1.00 78.31 265 ALA A C 1
ATOM 2026 O O . ALA A 1 265 ? 18.132 3.555 -33.779 1.00 78.31 265 ALA A O 1
ATOM 2027 N N . ASP A 1 266 ? 17.034 5.458 -33.340 1.00 78.88 266 ASP A N 1
ATOM 2028 C CA . ASP A 1 266 ? 18.120 6.112 -32.613 1.00 78.88 266 ASP A CA 1
ATOM 2029 C C . ASP A 1 266 ? 18.557 5.292 -31.393 1.00 78.88 266 ASP A C 1
ATOM 2031 O O . ASP A 1 266 ? 19.750 5.084 -31.170 1.00 78.88 266 ASP A O 1
ATOM 2035 N N . ALA A 1 267 ? 17.601 4.769 -30.620 1.00 79.38 267 ALA A N 1
ATOM 2036 C CA . ALA A 1 267 ? 17.880 3.949 -29.444 1.00 79.38 267 ALA A CA 1
ATOM 2037 C C . ALA A 1 267 ? 18.679 2.683 -29.792 1.00 79.38 267 ALA A C 1
ATOM 2039 O O . ALA A 1 267 ? 19.653 2.359 -29.110 1.00 79.38 267 ALA A O 1
ATOM 2040 N N . VAL A 1 268 ? 18.315 1.997 -30.880 1.00 80.44 268 VAL A N 1
ATOM 2041 C CA . VAL A 1 268 ? 19.064 0.835 -31.386 1.00 80.44 268 VAL A CA 1
ATOM 2042 C C . VAL A 1 268 ? 20.450 1.252 -31.876 1.00 80.44 268 VAL A C 1
ATOM 2044 O O . VAL A 1 268 ? 21.439 0.582 -31.571 1.00 80.44 268 VAL A O 1
ATOM 2047 N N . PHE A 1 269 ? 20.550 2.372 -32.596 1.00 80.00 269 PHE A N 1
ATOM 2048 C CA . PHE A 1 269 ? 21.826 2.881 -33.092 1.00 80.00 269 PHE A CA 1
ATOM 2049 C C . PHE A 1 269 ? 22.805 3.187 -31.948 1.00 80.00 269 PHE A C 1
ATOM 2051 O O . PHE A 1 269 ? 23.928 2.683 -31.963 1.00 80.00 269 PHE A O 1
ATOM 2058 N N . TYR A 1 270 ? 22.393 3.931 -30.917 1.00 76.31 270 TYR A N 1
ATOM 2059 C CA . TYR A 1 270 ? 23.269 4.238 -29.777 1.00 76.31 270 TYR A CA 1
ATOM 2060 C C . TYR A 1 270 ? 23.542 3.033 -28.877 1.00 76.31 270 TYR A C 1
ATOM 2062 O O . TYR A 1 270 ? 24.591 2.980 -28.240 1.00 76.31 270 TYR A O 1
ATOM 2070 N N . ALA A 1 271 ? 22.652 2.039 -28.829 1.00 80.50 271 ALA A N 1
ATOM 2071 C CA . ALA A 1 271 ? 22.950 0.787 -28.141 1.00 80.50 271 ALA A CA 1
ATOM 2072 C C . ALA A 1 271 ? 24.120 0.040 -28.814 1.00 80.50 271 ALA A C 1
ATOM 2074 O O . ALA A 1 271 ? 25.008 -0.471 -28.121 1.00 80.50 271 ALA A O 1
ATOM 2075 N N . ARG A 1 272 ? 24.164 0.039 -30.153 1.00 82.69 272 ARG A N 1
ATOM 2076 C CA . ARG A 1 272 ? 25.262 -0.532 -30.957 1.00 82.69 272 ARG A CA 1
ATOM 2077 C C . ARG A 1 272 ? 26.529 0.318 -30.928 1.00 82.69 272 ARG A C 1
ATOM 2079 O O . ARG A 1 272 ? 27.625 -0.234 -30.986 1.00 82.69 272 ARG A O 1
ATOM 2086 N N . HIS A 1 273 ? 26.363 1.632 -30.801 1.00 80.69 273 HIS A N 1
ATOM 2087 C CA . HIS A 1 273 ? 27.427 2.632 -30.845 1.00 80.69 273 HIS A CA 1
ATOM 2088 C C . HIS A 1 273 ? 27.410 3.540 -29.606 1.00 80.69 273 HIS A C 1
ATOM 2090 O O . HIS A 1 273 ? 27.146 4.745 -29.717 1.00 80.69 273 HIS A O 1
ATOM 2096 N N . PRO A 1 274 ? 27.661 2.999 -28.401 1.00 78.25 274 PRO A N 1
ATOM 2097 C CA . PRO A 1 274 ? 27.611 3.777 -27.162 1.00 78.25 274 PRO A CA 1
ATOM 2098 C C . PRO A 1 274 ? 28.605 4.948 -27.154 1.00 78.25 274 PRO A C 1
ATOM 2100 O O . PRO A 1 274 ? 28.355 5.964 -26.509 1.00 78.25 274 PRO A O 1
ATOM 2103 N N . GLU A 1 275 ? 29.708 4.845 -27.899 1.00 78.81 275 GLU A N 1
ATOM 2104 C CA . GLU A 1 275 ? 30.707 5.898 -28.096 1.00 78.81 275 GLU A CA 1
ATOM 2105 C C . GLU A 1 275 ? 30.163 7.141 -28.815 1.00 78.81 275 GLU A C 1
ATOM 2107 O O . GLU A 1 275 ? 30.781 8.204 -28.775 1.00 78.81 275 GLU A O 1
ATOM 2112 N N . LEU A 1 276 ? 29.006 7.019 -29.467 1.00 79.31 276 LEU A N 1
ATOM 2113 C CA . LEU A 1 276 ? 28.346 8.085 -30.213 1.00 79.31 276 LEU A CA 1
ATOM 2114 C C . LEU A 1 276 ? 27.136 8.668 -29.467 1.00 79.31 276 LEU A C 1
ATOM 2116 O O . LEU A 1 276 ? 26.445 9.519 -30.018 1.00 79.31 276 LEU A O 1
ATOM 2120 N N . ASN A 1 277 ? 26.863 8.234 -28.236 1.00 72.44 277 ASN A N 1
ATOM 2121 C CA . ASN A 1 277 ? 25.663 8.628 -27.502 1.00 72.44 277 ASN A CA 1
ATOM 2122 C C . ASN A 1 277 ? 25.560 10.158 -27.307 1.00 72.44 277 ASN A C 1
ATOM 2124 O O . ASN A 1 277 ? 26.508 10.804 -26.858 1.00 72.44 277 ASN A O 1
ATOM 2128 N N . GLY A 1 278 ? 24.397 10.738 -27.626 1.00 61.38 278 GLY A N 1
ATOM 2129 C CA . GLY A 1 278 ? 24.096 12.163 -27.422 1.00 61.38 278 GLY A CA 1
ATOM 2130 C C . GLY A 1 278 ? 24.517 13.121 -28.545 1.00 61.38 278 GLY A C 1
ATOM 2131 O O . GLY A 1 278 ? 24.308 14.327 -28.410 1.00 61.38 278 GLY A O 1
ATOM 2132 N N . ARG A 1 279 ? 25.080 12.626 -29.654 1.00 74.94 279 ARG A N 1
ATOM 2133 C CA . ARG A 1 279 ? 25.324 13.429 -30.870 1.00 74.94 279 ARG A CA 1
ATOM 2134 C C . ARG A 1 279 ? 24.237 13.176 -31.907 1.00 74.94 279 ARG A C 1
ATOM 2136 O O . ARG A 1 279 ? 23.665 12.111 -31.900 1.00 74.94 279 ARG A O 1
ATOM 2143 N N . GLU A 1 280 ? 24.016 14.074 -32.859 1.00 70.44 280 GLU A N 1
ATOM 2144 C CA . GLU A 1 280 ? 23.085 13.816 -33.970 1.00 70.44 280 GLU A CA 1
ATOM 2145 C C . GLU A 1 280 ? 23.617 12.727 -34.934 1.00 70.44 280 GLU A C 1
ATOM 2147 O O . GLU A 1 280 ? 24.809 12.728 -35.290 1.00 70.44 280 GLU A O 1
ATOM 2152 N N . ILE A 1 281 ? 22.746 11.798 -35.357 1.00 70.31 281 ILE A N 1
ATOM 2153 C CA . ILE A 1 281 ? 23.066 10.768 -36.363 1.00 70.31 281 ILE A CA 1
ATOM 2154 C C . ILE A 1 281 ? 23.178 11.438 -37.730 1.00 70.31 281 ILE A C 1
ATOM 2156 O O . ILE A 1 281 ? 22.287 12.163 -38.167 1.00 70.31 281 ILE A O 1
ATOM 2160 N N . ARG A 1 282 ? 24.281 11.195 -38.439 1.00 71.00 282 ARG A N 1
ATOM 2161 C CA . ARG A 1 282 ? 24.517 11.808 -39.751 1.00 71.00 282 ARG A CA 1
ATOM 2162 C C . ARG A 1 282 ? 23.838 11.005 -40.856 1.00 71.00 282 ARG A C 1
ATOM 2164 O O . ARG A 1 282 ? 23.781 9.778 -40.805 1.00 71.00 282 ARG A O 1
ATOM 2171 N N . SER A 1 283 ? 23.406 11.699 -41.911 1.00 51.56 283 SER A N 1
ATOM 2172 C CA . SER A 1 283 ? 22.874 11.101 -43.144 1.00 51.56 283 SER A CA 1
ATOM 2173 C C . SER A 1 283 ? 23.944 10.232 -43.830 1.00 51.56 283 SER A C 1
ATOM 2175 O O . SER A 1 283 ? 24.716 10.718 -44.653 1.00 51.56 283 SER A O 1
ATOM 2177 N N . GLY A 1 284 ? 24.026 8.959 -43.442 1.00 58.84 284 GLY A N 1
ATOM 2178 C CA . GLY A 1 284 ? 25.051 7.995 -43.866 1.00 58.84 284 GLY A CA 1
ATOM 2179 C C . GLY A 1 284 ? 25.404 6.956 -42.794 1.00 58.84 284 GLY A C 1
ATOM 2180 O O . GLY A 1 284 ? 25.965 5.914 -43.113 1.00 58.84 284 GLY A O 1
ATOM 2181 N N . GLU A 1 285 ? 25.033 7.198 -41.535 1.00 62.78 285 GLU A N 1
ATOM 2182 C CA . GLU A 1 285 ? 25.286 6.316 -40.387 1.00 62.78 285 GLU A CA 1
ATOM 2183 C C . GLU A 1 285 ? 24.125 5.322 -40.158 1.00 62.78 285 GLU A C 1
ATOM 2185 O O . GLU A 1 285 ? 23.765 5.000 -39.032 1.00 62.78 285 GLU A O 1
ATOM 2190 N N . THR A 1 286 ? 23.496 4.824 -41.228 1.00 55.25 286 THR A N 1
ATOM 2191 C CA . THR A 1 286 ? 22.349 3.902 -41.148 1.00 55.25 286 THR A CA 1
ATOM 2192 C C . THR A 1 286 ? 22.807 2.444 -41.108 1.00 55.25 286 THR A C 1
ATOM 2194 O O . THR A 1 286 ? 22.771 1.745 -42.118 1.00 55.25 286 THR A O 1
ATOM 2197 N N . ALA A 1 287 ? 23.214 1.967 -39.932 1.00 48.44 287 ALA A N 1
ATOM 2198 C CA . ALA A 1 287 ? 23.374 0.535 -39.639 1.00 48.44 287 ALA A CA 1
ATOM 2199 C C . ALA A 1 287 ? 22.060 -0.105 -39.123 1.00 48.44 287 ALA A C 1
ATOM 2201 O O . ALA A 1 287 ? 22.058 -0.981 -38.256 1.00 48.44 287 ALA A O 1
ATOM 2202 N N . ILE A 1 288 ? 20.932 0.359 -39.665 1.00 43.78 288 ILE A N 1
ATOM 2203 C CA . ILE A 1 288 ? 19.593 -0.237 -39.576 1.00 43.78 288 ILE A CA 1
ATOM 2204 C C . ILE A 1 288 ? 19.196 -0.523 -41.034 1.00 43.78 288 ILE A C 1
ATOM 2206 O O . ILE A 1 288 ? 19.538 0.300 -41.892 1.00 43.78 288 ILE A O 1
ATOM 2210 N N . PRO A 1 289 ? 18.551 -1.666 -41.359 1.00 31.92 289 PRO A N 1
ATOM 2211 C CA . PRO A 1 289 ? 18.084 -1.948 -42.717 1.00 31.92 289 PRO A CA 1
ATOM 2212 C C . PRO A 1 289 ? 17.355 -0.731 -43.304 1.00 31.92 289 PRO A C 1
ATOM 2214 O O . PRO A 1 289 ? 16.757 0.039 -42.544 1.00 31.92 289 PRO A O 1
ATOM 2217 N N . PRO A 1 290 ? 17.444 -0.516 -44.633 1.00 37.50 290 PRO A N 1
ATOM 2218 C CA . PRO A 1 290 ? 16.916 0.686 -45.265 1.00 37.50 290 PRO A CA 1
ATOM 2219 C C . PRO A 1 290 ? 15.474 0.896 -44.814 1.00 37.50 290 PRO A C 1
ATOM 2221 O O . PRO A 1 290 ? 14.762 -0.094 -44.636 1.00 37.50 290 PRO A O 1
ATOM 2224 N N . LYS A 1 291 ? 15.111 2.176 -44.600 1.00 35.91 291 LYS A N 1
ATOM 2225 C CA . LYS A 1 291 ? 13.754 2.701 -44.356 1.00 35.91 291 LYS A CA 1
ATOM 2226 C C . LYS A 1 291 ? 12.708 1.630 -44.625 1.00 35.91 291 LYS A C 1
ATOM 2228 O O . LYS A 1 291 ? 12.697 1.152 -45.754 1.00 35.91 291 LYS A O 1
ATOM 2233 N N . VAL A 1 292 ? 11.839 1.312 -43.655 1.00 37.25 292 VAL A N 1
ATOM 2234 C CA . VAL A 1 292 ? 10.583 0.578 -43.907 1.00 37.25 292 VAL A CA 1
ATOM 2235 C C . VAL A 1 292 ? 10.024 1.108 -45.223 1.00 37.25 292 VAL A C 1
ATOM 2237 O O . VAL A 1 292 ? 9.601 2.263 -45.291 1.00 37.25 292 VAL A O 1
ATOM 2240 N N . ALA A 1 293 ? 10.238 0.337 -46.286 1.00 32.16 293 ALA A N 1
ATOM 2241 C CA . ALA A 1 293 ? 10.280 0.907 -47.614 1.00 32.16 293 ALA A CA 1
ATOM 2242 C C . ALA A 1 293 ? 8.851 1.232 -48.002 1.00 32.16 293 ALA A C 1
ATOM 2244 O O . ALA A 1 293 ? 7.961 0.389 -47.890 1.00 32.16 293 ALA A O 1
ATOM 2245 N N . GLU A 1 294 ? 8.661 2.466 -48.452 1.00 38.72 294 GLU A N 1
ATOM 2246 C CA . GLU A 1 294 ? 7.541 2.850 -49.292 1.00 38.72 294 GLU A CA 1
ATOM 2247 C C . GLU A 1 294 ? 7.334 1.756 -50.352 1.00 38.72 294 GLU A C 1
ATOM 2249 O O . GLU A 1 294 ? 8.175 1.541 -51.224 1.00 38.72 294 GLU A O 1
ATOM 2254 N N . SER A 1 295 ? 6.220 1.037 -50.256 1.00 27.58 295 SER A N 1
ATOM 2255 C CA . SER A 1 295 ? 5.649 0.310 -51.382 1.00 27.58 295 SER A CA 1
ATOM 2256 C C . SER A 1 295 ? 4.133 0.466 -51.317 1.00 27.58 295 SER A C 1
ATOM 2258 O O . SER A 1 295 ? 3.502 0.170 -50.304 1.00 27.58 295 SER A O 1
ATOM 2260 N N . VAL A 1 296 ? 3.643 1.081 -52.393 1.00 37.06 296 VAL A N 1
ATOM 2261 C CA . VAL A 1 296 ? 2.259 1.395 -52.768 1.00 37.06 296 VAL A CA 1
ATOM 2262 C C . VAL A 1 296 ? 1.457 0.121 -52.996 1.00 37.06 296 VAL A C 1
ATOM 2264 O O . VAL A 1 296 ? 2.049 -0.836 -53.545 1.00 37.06 296 VAL A O 1
#